Protein AF-A0A955FYX1-F1 (afdb_monomer)

Secondary structure (DSSP, 8-state):
--EEEES---TTTTTTT-SHHHHHHHTTS-EEEE----SPP--SS--EEE--TT-SSHHHHHHHHHHHTT----HHHHHHHHHHHHHHTTTTTSTT--HHHHHHHHHHHHTT--HHHHHHHHHHHT---HHHHHHHHHHHHT-EEEGGGTEEEEEE-HHHHHHHTTT--GGGGTHHHHHTSTT--EEEEEEE-TTS-EEEEEEE--

Foldseek 3Di:
DEAEAFADLECVVCVVQPDPVNVVVNQVHEYEYQHADPDDRPDPHDYHYDYDPLDLFSLLSVVVVCVVVVHQDALVSLQVSLLRLCVSCVNQPRPSRDPSSVVSNVVSVVNPHDVVVSVVVVVVVPDADPVLVVLLVVQQVQWDADPPRQETEGEDEPVNCVVPVVPPRSCVSHQVVSQPDPNHFKYWYWYADPVRDIDIDIDGDD

Radius of gyration: 20.86 Å; Cα contacts (8 Å, |Δi|>4): 286; chains: 1; bounding box: 54×33×55 Å

Mean predicted aligned error: 4.54 Å

pLDDT: mean 94.98, std 3.71, range [73.38, 98.56]

Sequence (206 aa):
DIYIIVDTASKVLLEKVLIPENSAQLEKKPVIVIDHHLTKSDLPFEHILISEEDAIATSEIIYDIAVKNNWKASKQAAENIMIALLSDSLGLSSEGTTAKSLRVMAELVDLGAHPSEIDVRRKEFMKKSPEILAYKGRLLERVEYHLNGALALVHIPWEEIAKYSDQYNPSMLVLDEMRLVTGVRIAVALKTYPDGKITGKIRVNP

Nearest PDB structures (foldseek):
  5o25-assembly1_B  TM=8.487E-01  e=6.838E-15  Thermotoga maritima
  5o4z-assembly1_A  TM=7.933E-01  e=1.062E-14  Thermotoga maritima
  2haw-assembly1_B  TM=4.713E-01  e=3.048E-09  Bacillus subtilis
  2iw4-assembly1_A  TM=4.811E-01  e=1.071E-08  Bacillus subtilis
  1k20-assembly1_B  TM=4.814E-01  e=1.885E-08  Streptococcus gordonii

Structure (mmCIF, N/CA/C/O backbone):
data_AF-A0A955FYX1-F1
#
_entry.id   AF-A0A955FYX1-F1
#
loop_
_atom_site.group_PDB
_atom_site.id
_atom_site.type_symbol
_atom_site.label_atom_id
_atom_site.label_alt_id
_atom_site.label_comp_id
_atom_site.label_asym_id
_atom_site.label_entity_id
_atom_site.label_seq_id
_atom_site.pdbx_PDB_ins_code
_atom_site.Cartn_x
_atom_site.Cartn_y
_atom_site.Cartn_z
_atom_site.occupancy
_atom_site.B_iso_or_equiv
_atom_site.auth_seq_id
_atom_site.auth_comp_id
_atom_site.auth_asym_id
_atom_site.auth_atom_id
_atom_site.pdbx_PDB_model_num
ATOM 1 N N . ASP A 1 1 ? -3.502 9.840 28.070 1.00 91.25 1 ASP A N 1
ATOM 2 C CA . ASP A 1 1 ? -3.504 8.718 29.037 1.00 91.25 1 ASP A CA 1
ATOM 3 C C . ASP A 1 1 ? -3.109 7.377 28.434 1.00 91.25 1 ASP A C 1
ATOM 5 O O . ASP A 1 1 ? -2.784 6.468 29.179 1.00 91.25 1 ASP A O 1
ATOM 9 N N . ILE A 1 2 ? -3.055 7.267 27.106 1.00 95.56 2 ILE A N 1
ATOM 10 C CA . ILE A 1 2 ? -2.699 6.050 26.375 1.00 95.56 2 ILE A CA 1
ATOM 11 C C . ILE A 1 2 ? -2.002 6.442 25.066 1.00 95.56 2 ILE A C 1
ATOM 13 O O . ILE A 1 2 ? -2.236 7.552 24.575 1.00 95.56 2 ILE A O 1
ATOM 17 N N . TYR A 1 3 ? -1.170 5.562 24.516 1.00 95.38 3 TYR A N 1
ATOM 18 C CA . TYR A 1 3 ? -0.685 5.657 23.137 1.00 95.38 3 TYR A CA 1
ATOM 19 C C . TYR A 1 3 ? -1.355 4.592 22.276 1.00 95.38 3 TYR A C 1
ATOM 21 O O . TYR A 1 3 ? -1.577 3.473 22.735 1.00 95.38 3 TYR A O 1
ATOM 29 N N . ILE A 1 4 ? -1.669 4.945 21.032 1.00 96.56 4 ILE A N 1
ATOM 30 C CA . ILE A 1 4 ? -2.246 4.023 20.056 1.00 96.56 4 ILE A CA 1
ATOM 31 C C . ILE A 1 4 ? -1.334 4.022 18.836 1.00 96.56 4 ILE A C 1
ATOM 33 O O . ILE A 1 4 ? -1.161 5.057 18.191 1.00 96.56 4 ILE A O 1
ATOM 37 N N . ILE A 1 5 ? -0.741 2.870 18.553 1.00 95.81 5 ILE A N 1
ATOM 38 C CA . ILE A 1 5 ? -0.007 2.596 17.320 1.00 95.81 5 ILE A CA 1
ATOM 39 C C . ILE A 1 5 ? -0.970 1.862 16.392 1.00 95.81 5 ILE A C 1
ATOM 41 O O . ILE A 1 5 ? -1.686 0.959 16.822 1.00 95.81 5 ILE A O 1
ATOM 45 N N . VAL A 1 6 ? -1.018 2.277 15.133 1.00 96.38 6 VAL A N 1
ATOM 46 C CA . VAL A 1 6 ? -1.952 1.745 14.141 1.00 96.38 6 VAL A CA 1
ATOM 47 C C . VAL A 1 6 ? -1.149 1.262 12.941 1.00 96.38 6 VAL A C 1
ATOM 49 O O . VAL A 1 6 ? -0.254 1.976 12.492 1.00 96.38 6 VAL A O 1
ATOM 52 N N . ASP A 1 7 ? -1.502 0.081 12.438 1.00 95.88 7 ASP A N 1
ATOM 53 C CA . ASP A 1 7 ? -1.019 -0.512 11.185 1.00 95.88 7 ASP A CA 1
ATOM 54 C C . ASP A 1 7 ? 0.459 -0.927 11.180 1.00 95.88 7 ASP A C 1
ATOM 56 O O . ASP A 1 7 ? 1.104 -1.033 10.139 1.00 95.88 7 ASP A O 1
ATOM 60 N N . THR A 1 8 ? 1.036 -1.126 12.366 1.00 94.38 8 THR A N 1
ATOM 61 C CA . THR A 1 8 ? 2.366 -1.719 12.494 1.00 94.38 8 THR A CA 1
ATOM 62 C C . THR A 1 8 ? 2.630 -2.224 13.905 1.00 94.38 8 THR A C 1
ATOM 64 O O . THR A 1 8 ? 2.518 -1.489 14.889 1.00 94.38 8 THR A O 1
ATOM 67 N N . ALA A 1 9 ? 3.090 -3.466 13.988 1.00 93.38 9 ALA A N 1
ATOM 68 C CA . ALA A 1 9 ? 3.773 -4.019 15.151 1.00 93.38 9 ALA A CA 1
ATOM 69 C C . ALA A 1 9 ? 5.296 -4.152 14.931 1.00 93.38 9 ALA A C 1
ATOM 71 O O . ALA A 1 9 ? 5.970 -4.865 15.674 1.00 93.38 9 ALA A O 1
ATOM 72 N N . SER A 1 10 ? 5.849 -3.480 13.908 1.00 93.75 10 SER A N 1
ATOM 73 C CA . SER A 1 10 ? 7.263 -3.576 13.541 1.00 93.75 10 SER A CA 1
ATOM 74 C C . SER A 1 10 ? 8.099 -2.373 13.986 1.00 93.75 10 SER A C 1
ATOM 76 O O . SER A 1 10 ? 7.879 -1.230 13.570 1.00 93.75 10 SER A O 1
ATOM 78 N N . LYS A 1 11 ? 9.160 -2.652 14.743 1.00 93.31 11 LYS A N 1
ATOM 79 C CA . LYS A 1 11 ? 10.192 -1.715 15.184 1.00 93.31 11 LYS A CA 1
ATOM 80 C C . LYS A 1 11 ? 10.863 -1.014 14.012 1.00 93.31 11 LYS A C 1
ATOM 82 O O . LYS A 1 11 ? 11.134 0.180 14.113 1.00 93.31 11 LYS A O 1
ATOM 87 N N . VAL A 1 12 ? 11.126 -1.723 12.910 1.00 93.06 12 VAL A N 1
ATOM 88 C CA . VAL A 1 12 ? 11.815 -1.129 11.751 1.00 93.06 12 VAL A CA 1
ATOM 89 C C . VAL A 1 12 ? 10.974 -0.022 11.112 1.00 93.06 12 VAL A C 1
ATOM 91 O O . VAL A 1 12 ? 11.507 1.011 10.720 1.00 93.06 12 VAL A O 1
ATOM 94 N N . LEU A 1 13 ? 9.648 -0.191 11.082 1.00 92.81 13 LEU A N 1
ATOM 95 C CA . LEU A 1 13 ? 8.719 0.810 10.549 1.00 92.81 13 LEU A CA 1
ATOM 96 C C . LEU A 1 13 ? 8.571 2.019 11.482 1.00 92.81 13 LEU A C 1
ATOM 98 O O . LEU A 1 13 ? 8.196 3.103 11.037 1.00 92.81 13 LEU A O 1
ATOM 102 N N . LEU A 1 14 ? 8.914 1.853 12.761 1.00 92.75 14 LEU A N 1
ATOM 103 C CA . LEU A 1 14 ? 8.887 2.906 13.770 1.00 92.75 14 LEU A CA 1
ATOM 104 C C . LEU A 1 14 ? 10.280 3.450 14.119 1.00 92.75 14 LEU A C 1
ATOM 106 O O . LEU A 1 14 ? 10.397 4.202 15.081 1.00 92.75 14 LEU A O 1
ATOM 110 N N . GLU A 1 15 ? 11.335 3.150 13.354 1.00 91.81 15 GLU A N 1
ATOM 111 C CA . GLU A 1 15 ? 12.723 3.510 13.710 1.00 91.81 15 GLU A CA 1
ATOM 112 C C . GLU A 1 15 ? 12.916 5.009 14.012 1.00 91.81 15 GLU A C 1
ATOM 114 O O . GLU A 1 15 ? 13.651 5.380 14.924 1.00 91.81 15 GLU A O 1
ATOM 119 N N . LYS A 1 16 ? 12.202 5.878 13.284 1.00 90.38 16 LYS A N 1
ATOM 120 C CA . LYS A 1 16 ? 12.259 7.339 13.455 1.00 90.38 16 LYS A CA 1
ATOM 121 C C . LYS A 1 16 ? 11.463 7.824 14.661 1.00 90.38 16 LYS A C 1
ATOM 123 O O . LYS A 1 16 ? 11.726 8.906 15.177 1.00 90.38 16 LYS A O 1
ATOM 128 N N . VAL A 1 17 ? 10.466 7.046 15.075 1.00 88.75 17 VAL A N 1
ATOM 129 C CA . VAL A 1 17 ? 9.639 7.330 16.248 1.00 88.75 17 VAL A CA 1
ATOM 130 C C . VAL A 1 17 ? 10.325 6.805 17.501 1.00 88.75 17 VAL A C 1
ATOM 132 O O . VAL A 1 17 ? 10.322 7.506 18.501 1.00 88.75 17 VAL A O 1
ATOM 135 N N . LEU A 1 18 ? 10.965 5.636 17.446 1.00 89.88 18 LEU A N 1
ATOM 136 C CA . LEU A 1 18 ? 11.593 4.942 18.578 1.00 89.88 18 LEU A CA 1
ATOM 137 C C . LEU A 1 18 ? 12.997 5.456 18.924 1.00 89.88 18 LEU A C 1
ATOM 139 O O . LEU A 1 18 ? 13.877 4.694 19.329 1.00 89.88 18 LEU A O 1
ATOM 143 N N . ILE A 1 19 ? 13.196 6.766 18.804 1.00 90.81 19 ILE A N 1
ATOM 144 C CA . ILE A 1 19 ? 14.353 7.445 19.390 1.00 90.81 19 ILE A CA 1
ATOM 145 C C . ILE A 1 19 ? 14.258 7.409 20.927 1.00 90.81 19 ILE A C 1
ATOM 147 O O . ILE A 1 19 ? 13.145 7.316 21.459 1.00 90.81 19 ILE A O 1
ATOM 151 N N . PRO A 1 20 ? 15.385 7.476 21.663 1.00 87.81 20 PRO A N 1
ATOM 152 C CA . PRO A 1 20 ? 15.400 7.317 23.120 1.00 87.81 20 PRO A CA 1
ATOM 153 C C . PRO A 1 20 ? 14.387 8.199 23.859 1.00 87.81 20 PRO A C 1
ATOM 155 O O . PRO A 1 20 ? 13.715 7.733 24.780 1.00 87.81 20 PRO A O 1
ATOM 158 N N . GLU A 1 21 ? 14.225 9.450 23.424 1.00 85.88 21 GLU A N 1
ATOM 159 C CA . GLU A 1 21 ? 13.316 10.419 24.038 1.00 85.88 21 GLU A CA 1
ATOM 160 C C . GLU A 1 21 ? 11.851 9.974 23.955 1.00 85.88 21 GLU A C 1
ATOM 162 O O . GLU A 1 21 ? 11.110 10.092 24.931 1.00 85.88 21 GLU A O 1
ATOM 167 N N . ASN A 1 22 ? 11.437 9.445 22.804 1.00 87.81 22 ASN A N 1
ATOM 168 C CA . ASN A 1 22 ? 10.066 9.008 22.551 1.00 87.81 22 ASN A CA 1
ATOM 169 C C . ASN A 1 22 ? 9.791 7.625 23.143 1.00 87.81 22 ASN A C 1
ATOM 171 O O . ASN A 1 22 ? 8.723 7.409 23.713 1.00 87.81 22 ASN A O 1
ATOM 175 N N . SER A 1 23 ? 10.754 6.704 23.065 1.00 86.94 23 SER A N 1
ATOM 176 C CA . SER A 1 23 ? 10.640 5.372 23.673 1.00 86.94 23 SER A CA 1
ATOM 177 C C . SER A 1 23 ? 10.398 5.480 25.181 1.00 86.94 23 SER A C 1
ATOM 179 O O . SER A 1 23 ? 9.453 4.892 25.703 1.00 86.94 23 SER A O 1
ATOM 181 N N . ALA A 1 24 ? 11.135 6.368 25.858 1.00 86.19 24 ALA A N 1
ATOM 182 C CA . ALA A 1 24 ? 10.923 6.655 27.276 1.00 86.19 24 ALA A CA 1
ATOM 183 C C . ALA A 1 24 ? 9.541 7.265 27.584 1.00 86.19 24 ALA A C 1
ATOM 185 O O . ALA A 1 24 ? 9.103 7.250 28.733 1.00 86.19 24 ALA A O 1
ATOM 186 N N . GLN A 1 25 ? 8.854 7.855 26.600 1.00 86.31 25 GLN A N 1
ATOM 187 C CA . GLN A 1 25 ? 7.478 8.330 26.767 1.00 86.31 25 GLN A CA 1
ATOM 188 C C . GLN A 1 25 ? 6.459 7.211 26.572 1.00 86.31 25 GLN A C 1
ATOM 190 O O . GLN A 1 25 ? 5.477 7.187 27.314 1.00 86.31 25 GLN A O 1
ATOM 195 N N . LEU A 1 26 ? 6.689 6.306 25.616 1.00 88.62 26 LEU A N 1
ATOM 196 C CA . LEU A 1 26 ? 5.826 5.150 25.354 1.00 88.62 26 LEU A CA 1
ATOM 197 C C . LEU A 1 26 ? 5.774 4.205 26.559 1.00 88.62 26 LEU A C 1
ATOM 199 O O . LEU A 1 26 ? 4.700 3.737 26.907 1.00 88.62 26 LEU A O 1
ATOM 203 N N . GLU A 1 27 ? 6.885 4.030 27.272 1.00 88.75 27 GLU A N 1
ATOM 204 C CA . GLU A 1 27 ? 6.942 3.194 28.483 1.00 88.75 27 GLU A CA 1
ATOM 205 C C . GLU A 1 27 ? 6.191 3.786 29.692 1.00 88.75 27 GLU A C 1
ATOM 207 O O . GLU A 1 27 ? 5.876 3.077 30.645 1.00 88.75 27 GLU A O 1
ATOM 212 N N . LYS A 1 28 ? 5.881 5.090 29.684 1.00 92.38 28 LYS A N 1
ATOM 213 C CA . LYS A 1 28 ? 5.227 5.764 30.824 1.00 92.38 28 LYS A CA 1
ATOM 214 C C . LYS A 1 28 ? 3.711 5.600 30.857 1.00 92.38 28 LYS A C 1
ATOM 216 O O . LYS A 1 28 ? 3.089 5.999 31.843 1.00 92.38 28 LYS A O 1
ATOM 221 N N . LYS A 1 29 ? 3.094 5.121 29.777 1.00 93.44 29 LYS A N 1
ATOM 222 C CA . LYS A 1 29 ? 1.634 5.003 29.651 1.00 93.44 29 LYS A CA 1
ATOM 223 C C . LYS A 1 29 ? 1.285 3.682 28.973 1.00 93.44 29 LYS A C 1
ATOM 225 O O . LYS A 1 29 ? 2.109 3.166 28.229 1.00 93.44 29 LYS A O 1
ATOM 230 N N . PRO A 1 30 ? 0.065 3.156 29.164 1.00 95.88 30 PRO A N 1
ATOM 231 C CA . PRO A 1 30 ? -0.405 2.028 28.374 1.00 95.88 30 PRO A CA 1
ATOM 232 C C . PRO A 1 30 ? -0.256 2.300 26.872 1.00 95.88 30 PRO A C 1
ATOM 234 O O . PRO A 1 30 ? -0.508 3.419 26.408 1.00 95.88 30 PRO A O 1
ATOM 237 N N . VAL A 1 31 ? 0.131 1.270 26.124 1.00 96.25 31 VAL A N 1
ATOM 238 C CA . VAL A 1 31 ? 0.226 1.305 24.664 1.00 96.25 31 VAL A CA 1
ATOM 239 C C . VAL A 1 31 ? -0.690 0.232 24.090 1.00 96.25 31 VAL A C 1
ATOM 241 O O . VAL A 1 31 ? -0.614 -0.931 24.487 1.00 96.25 31 VAL A O 1
ATOM 244 N N . ILE A 1 32 ? -1.559 0.627 23.164 1.00 97.06 32 ILE A N 1
ATOM 245 C CA . ILE A 1 32 ? -2.340 -0.287 22.327 1.00 97.06 32 ILE A CA 1
ATOM 246 C C . ILE A 1 32 ? -1.744 -0.259 20.926 1.00 97.06 32 ILE A C 1
ATOM 248 O O . ILE A 1 32 ? -1.475 0.810 20.380 1.00 97.06 32 ILE A O 1
ATOM 252 N N . VAL A 1 33 ? -1.569 -1.435 20.343 1.00 96.81 33 VAL A N 1
ATOM 253 C CA . VAL A 1 33 ? -1.207 -1.612 18.940 1.00 96.81 33 VAL A CA 1
ATOM 254 C C . VAL A 1 33 ? -2.407 -2.236 18.244 1.00 96.81 33 VAL A C 1
ATOM 256 O O . VAL A 1 33 ? -2.897 -3.264 18.699 1.00 96.81 33 VAL A O 1
ATOM 259 N N . ILE A 1 34 ? -2.897 -1.612 17.177 1.00 97.50 34 ILE A N 1
ATOM 260 C CA . ILE A 1 34 ? -3.942 -2.174 16.316 1.00 97.50 34 ILE A CA 1
ATOM 261 C C . ILE A 1 34 ? -3.284 -2.483 14.981 1.00 97.50 34 ILE A C 1
ATOM 26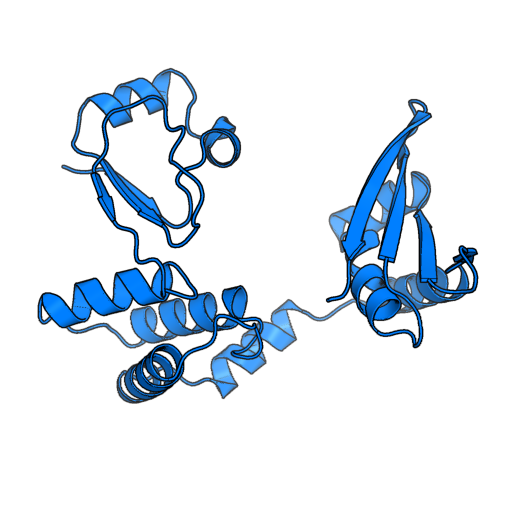3 O O . ILE A 1 34 ? -2.825 -1.558 14.311 1.00 97.50 34 ILE A O 1
ATOM 267 N N . ASP A 1 35 ? -3.203 -3.756 14.620 1.00 96.31 35 ASP A N 1
ATOM 268 C CA . ASP A 1 35 ? -2.475 -4.189 13.430 1.00 96.31 35 ASP A CA 1
ATOM 269 C C . ASP A 1 35 ? -3.119 -5.437 12.820 1.00 96.31 35 ASP A C 1
ATOM 271 O O . ASP A 1 35 ? -3.566 -6.325 13.546 1.00 96.31 35 ASP A O 1
ATOM 275 N N . HIS A 1 36 ? -3.175 -5.505 11.492 1.00 93.94 36 HIS A N 1
ATOM 276 C CA . HIS A 1 36 ? -3.729 -6.655 10.766 1.00 93.94 36 HIS A CA 1
ATOM 277 C C . HIS A 1 36 ? -2.653 -7.581 10.174 1.00 93.94 36 HIS A C 1
ATOM 279 O O . HIS A 1 36 ? -2.961 -8.648 9.645 1.00 93.94 36 HIS A O 1
ATOM 285 N N . HIS A 1 37 ? -1.378 -7.199 10.264 1.00 91.31 37 HIS A N 1
ATOM 286 C CA . HIS A 1 37 ? -0.282 -8.022 9.770 1.00 91.31 37 HIS A CA 1
ATOM 287 C C . HIS A 1 37 ? -0.085 -9.274 10.645 1.00 91.31 37 HIS A C 1
ATOM 289 O O . HIS A 1 37 ? -0.034 -9.202 11.869 1.00 91.31 37 HIS A O 1
ATOM 295 N N . LEU A 1 38 ? 0.126 -10.435 10.014 1.00 83.50 38 LEU A N 1
ATOM 296 C CA . LEU A 1 38 ? 0.365 -11.715 10.711 1.00 83.50 38 LEU A CA 1
ATOM 297 C C . LEU A 1 38 ? 1.764 -11.824 11.356 1.00 83.50 38 LEU A C 1
ATOM 299 O O . LEU A 1 38 ? 2.120 -12.843 11.952 1.00 83.50 38 LEU A O 1
ATOM 303 N N . THR A 1 39 ? 2.605 -10.803 11.202 1.00 83.12 39 THR A N 1
ATOM 304 C CA . THR A 1 39 ? 3.951 -10.773 11.776 1.00 83.12 39 THR A CA 1
ATOM 305 C C . THR A 1 39 ? 3.903 -10.586 13.286 1.00 83.12 39 THR A C 1
ATOM 307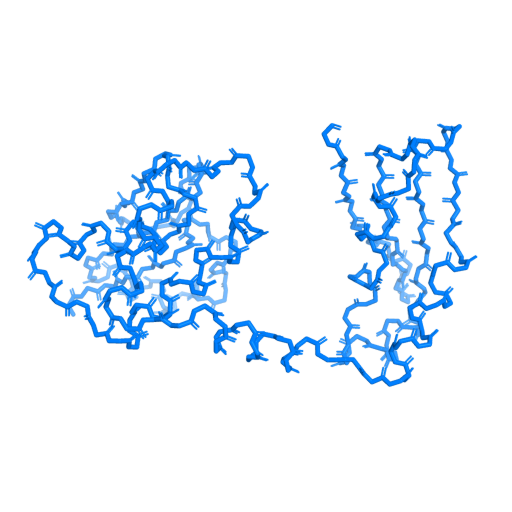 O O . THR A 1 39 ? 3.197 -9.722 13.795 1.00 83.12 39 THR A O 1
ATOM 310 N N . LYS A 1 40 ? 4.716 -11.359 14.017 1.00 87.69 40 LYS A N 1
ATOM 311 C CA . LYS A 1 40 ? 4.894 -11.150 15.459 1.00 87.69 40 LYS A CA 1
ATOM 312 C C . LYS A 1 40 ? 5.463 -9.757 15.724 1.00 87.69 40 LYS A C 1
ATOM 314 O O . LYS A 1 40 ? 6.401 -9.347 15.046 1.00 87.69 40 LYS A O 1
ATOM 319 N N . SER A 1 41 ? 4.932 -9.095 16.748 1.00 92.56 41 SER A N 1
ATOM 320 C CA . SER A 1 41 ? 5.452 -7.817 17.231 1.00 92.56 41 SER A CA 1
ATOM 321 C C . SER A 1 41 ? 6.908 -7.944 17.688 1.00 92.56 41 SER A C 1
ATOM 323 O O . SER A 1 41 ? 7.250 -8.876 18.421 1.00 92.56 41 SER A O 1
ATOM 325 N N . ASP A 1 42 ? 7.754 -7.000 17.276 1.00 94.38 42 ASP A N 1
ATOM 326 C CA . ASP A 1 42 ? 9.145 -6.844 17.732 1.00 94.38 42 ASP A CA 1
ATOM 327 C C . ASP A 1 42 ? 9.379 -5.481 18.420 1.00 94.38 42 ASP A C 1
ATOM 329 O O . ASP A 1 42 ? 10.519 -5.019 18.566 1.00 94.38 42 ASP A O 1
ATOM 333 N N . LEU A 1 43 ? 8.295 -4.829 18.859 1.00 93.31 43 LEU A N 1
ATOM 334 C CA . LEU A 1 43 ? 8.354 -3.560 19.578 1.00 93.31 43 LEU A CA 1
ATOM 335 C C . LEU A 1 43 ? 9.090 -3.717 20.921 1.00 93.31 43 LEU A C 1
ATOM 337 O O . LEU A 1 43 ? 8.836 -4.669 21.657 1.00 93.31 43 LEU A O 1
ATOM 341 N N . PRO A 1 44 ? 9.985 -2.778 21.281 1.00 91.69 44 PRO A N 1
ATOM 342 C CA . PRO A 1 44 ? 10.874 -2.928 22.434 1.00 91.69 44 PRO A CA 1
ATOM 343 C C . PRO A 1 44 ? 10.231 -2.588 23.793 1.00 91.69 44 PRO A C 1
ATOM 345 O O . PRO A 1 44 ? 10.955 -2.438 24.771 1.00 91.69 44 PRO A O 1
ATOM 348 N N . PHE A 1 45 ? 8.907 -2.434 23.864 1.00 90.56 45 PHE A N 1
ATOM 349 C CA . PHE A 1 45 ? 8.162 -2.027 25.061 1.00 90.56 45 PHE A CA 1
ATOM 350 C C . PHE A 1 45 ? 6.872 -2.844 25.215 1.00 90.56 45 PHE A C 1
ATOM 352 O O . PHE A 1 45 ? 6.329 -3.369 24.241 1.00 90.56 45 PHE A O 1
ATOM 359 N N . GLU A 1 46 ? 6.361 -2.914 26.444 1.00 93.44 46 GLU A N 1
ATOM 360 C CA . GLU A 1 46 ? 5.090 -3.571 26.771 1.00 93.44 46 GLU A CA 1
ATOM 361 C C . GLU A 1 46 ? 3.908 -2.891 26.066 1.00 93.44 46 GLU A C 1
ATOM 363 O O . GLU A 1 46 ? 3.783 -1.663 26.063 1.00 93.44 46 GLU A O 1
ATOM 368 N N . HIS A 1 47 ? 3.025 -3.691 25.472 1.00 95.06 47 HIS A N 1
ATOM 369 C CA . HIS A 1 47 ? 1.846 -3.205 24.759 1.00 95.06 47 HIS A CA 1
ATOM 370 C C . HIS A 1 47 ? 0.751 -4.272 24.688 1.00 95.06 47 HIS A C 1
ATOM 372 O O . HIS A 1 47 ? 1.014 -5.472 24.759 1.00 95.06 47 HIS A O 1
ATOM 378 N N . ILE A 1 48 ? -0.492 -3.825 24.507 1.00 95.81 48 ILE A N 1
ATOM 379 C CA . ILE A 1 48 ? -1.624 -4.692 24.173 1.00 95.81 48 ILE A CA 1
ATOM 380 C C . ILE A 1 48 ? -1.761 -4.698 22.652 1.00 95.81 48 ILE A C 1
ATOM 382 O O . ILE A 1 48 ? -2.049 -3.659 22.057 1.00 95.81 48 ILE A O 1
ATOM 386 N N . LEU A 1 49 ? -1.561 -5.857 22.029 1.00 95.25 49 LEU A N 1
ATOM 387 C CA . LEU A 1 49 ? -1.796 -6.044 20.600 1.00 95.25 49 LEU A CA 1
ATOM 388 C C . LEU A 1 49 ? -3.252 -6.457 20.357 1.00 95.25 49 LEU A C 1
ATOM 390 O O . LEU A 1 49 ? -3.727 -7.440 20.924 1.00 95.25 49 LEU A O 1
ATOM 394 N N . ILE A 1 50 ? -3.940 -5.704 19.505 1.00 95.44 50 ILE A N 1
ATOM 395 C CA . ILE A 1 50 ? -5.255 -6.026 18.959 1.00 95.44 50 ILE A CA 1
ATOM 396 C C . ILE A 1 50 ? -5.054 -6.340 17.478 1.00 95.44 50 ILE A C 1
ATOM 398 O O . ILE A 1 50 ? -4.825 -5.439 16.671 1.00 95.44 50 ILE A O 1
ATOM 402 N N . SER A 1 51 ? -5.140 -7.620 17.141 1.00 92.75 51 SER A N 1
ATOM 403 C CA . SER A 1 51 ? -5.038 -8.124 15.776 1.00 92.75 51 SER A CA 1
ATOM 404 C C . SER A 1 51 ? -6.133 -9.153 15.514 1.00 92.75 51 SER A C 1
ATOM 406 O O . SER A 1 51 ? -6.586 -9.838 16.430 1.00 92.75 51 SER A O 1
ATOM 408 N N . GLU A 1 52 ? -6.573 -9.246 14.264 1.00 87.31 52 GLU A N 1
ATOM 409 C CA . GLU A 1 52 ? -7.589 -10.198 13.804 1.00 87.31 52 GLU A CA 1
ATOM 410 C C . GLU A 1 52 ? -7.039 -10.868 12.541 1.00 87.31 52 GLU A C 1
ATOM 412 O O . GLU A 1 52 ? -6.736 -10.176 11.570 1.00 87.31 52 GLU A O 1
ATOM 417 N N . GLU A 1 53 ? -6.880 -12.196 12.553 1.00 81.56 53 GLU A N 1
ATOM 418 C CA . GLU A 1 53 ? -6.217 -12.934 11.460 1.00 81.56 53 GLU A CA 1
ATOM 419 C C . GLU A 1 53 ? -6.936 -12.775 10.110 1.00 81.56 53 GLU A C 1
ATOM 421 O O . GLU A 1 53 ? -6.288 -12.734 9.067 1.00 81.56 53 GLU A O 1
ATOM 426 N N . ASP A 1 54 ? -8.263 -12.624 10.139 1.00 85.56 54 ASP A N 1
ATOM 427 C CA . ASP A 1 54 ? -9.109 -12.518 8.945 1.00 85.56 54 ASP A CA 1
ATOM 428 C C . ASP A 1 54 ? -9.353 -11.065 8.487 1.00 85.56 54 ASP A C 1
ATOM 430 O O . ASP A 1 54 ? -10.133 -10.828 7.559 1.00 85.56 54 ASP A O 1
ATOM 434 N N . ALA A 1 55 ? -8.748 -10.067 9.143 1.00 91.38 55 ALA A N 1
ATOM 435 C CA . ALA A 1 55 ? -8.923 -8.668 8.762 1.00 91.38 55 ALA A CA 1
ATOM 436 C C . ALA A 1 55 ? -8.019 -8.295 7.577 1.00 91.38 55 ALA A C 1
ATOM 438 O O . ALA A 1 55 ? -6.790 -8.322 7.662 1.00 91.38 55 ALA A O 1
ATOM 439 N N . ILE A 1 56 ? -8.623 -7.850 6.471 1.00 93.38 56 ILE A N 1
ATOM 440 C CA . ILE A 1 56 ? -7.864 -7.451 5.274 1.00 93.38 56 ILE A CA 1
ATOM 441 C C . ILE A 1 56 ? -7.130 -6.115 5.430 1.00 93.38 56 ILE A C 1
ATOM 443 O O . ILE A 1 56 ? -6.239 -5.814 4.642 1.00 93.38 56 ILE A O 1
ATOM 447 N N . ALA A 1 57 ? -7.517 -5.318 6.426 1.00 95.88 57 ALA A N 1
ATOM 448 C CA . ALA A 1 57 ? -6.948 -4.012 6.718 1.00 95.88 57 ALA A CA 1
ATOM 449 C C . ALA A 1 57 ? -7.077 -3.702 8.210 1.00 95.88 57 ALA A C 1
ATOM 451 O O . ALA A 1 57 ? -8.093 -4.027 8.835 1.00 95.88 57 ALA A O 1
ATOM 452 N N . THR A 1 58 ? -6.130 -2.944 8.761 1.00 97.00 58 THR A N 1
ATOM 453 C CA . THR A 1 58 ? -6.213 -2.439 10.145 1.00 97.00 58 THR A CA 1
ATOM 454 C C . THR A 1 58 ? -7.480 -1.602 10.378 1.00 97.00 58 THR A C 1
ATOM 456 O O . THR A 1 58 ? -8.068 -1.605 11.462 1.00 97.00 58 THR A O 1
ATOM 459 N N . SER A 1 59 ? -7.963 -0.920 9.338 1.00 97.06 59 SER A N 1
ATOM 460 C CA . SER A 1 59 ? -9.211 -0.150 9.388 1.00 97.06 59 SER A CA 1
ATOM 461 C C . SER A 1 59 ? -10.467 -1.005 9.609 1.00 97.06 59 SER A C 1
ATOM 463 O O . SER A 1 59 ? -11.411 -0.520 10.233 1.00 97.06 59 SER A O 1
ATOM 465 N N . GLU A 1 60 ? -10.470 -2.272 9.178 1.00 95.62 60 GLU A N 1
ATOM 466 C CA . GLU A 1 60 ? -11.566 -3.212 9.446 1.00 95.62 60 GLU A CA 1
ATOM 467 C C . GLU A 1 60 ? -11.626 -3.555 10.945 1.00 95.62 60 GLU A C 1
ATOM 469 O O . GLU A 1 60 ? -12.701 -3.543 11.541 1.00 95.62 60 GLU A O 1
ATOM 474 N N . ILE A 1 61 ? -10.466 -3.729 11.591 1.00 96.62 61 ILE A N 1
ATOM 475 C CA . ILE A 1 61 ? -10.366 -3.949 13.045 1.00 96.62 61 ILE A CA 1
ATOM 476 C C . ILE A 1 61 ? -10.883 -2.724 13.811 1.00 96.62 61 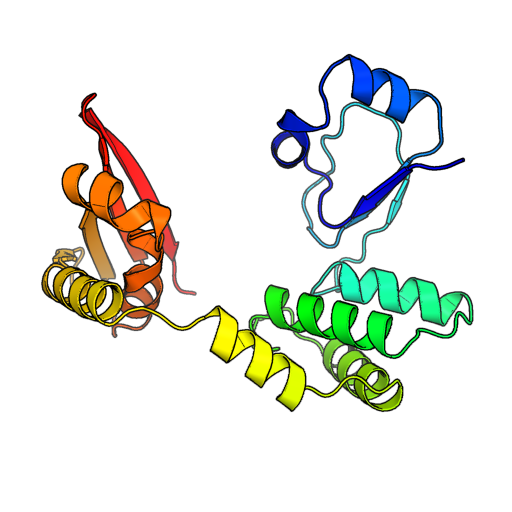ILE A C 1
ATOM 478 O O . ILE A 1 61 ? -11.653 -2.851 14.764 1.00 96.62 61 ILE A O 1
ATOM 482 N N . ILE A 1 62 ? -10.499 -1.517 13.383 1.00 97.31 62 ILE A N 1
ATOM 483 C CA . ILE A 1 62 ? -10.975 -0.262 13.989 1.00 97.31 62 ILE A CA 1
ATOM 484 C C . ILE A 1 62 ? -12.498 -0.133 13.857 1.00 97.31 62 ILE A C 1
ATOM 486 O O . ILE A 1 62 ? -13.165 0.282 14.811 1.00 97.31 62 ILE A O 1
ATOM 490 N N . TYR A 1 63 ? -13.051 -0.498 12.699 1.00 97.00 63 TYR A N 1
ATOM 491 C CA . TYR A 1 63 ? -14.493 -0.508 12.477 1.00 97.00 63 TYR A CA 1
ATOM 492 C C . TYR A 1 63 ? -15.203 -1.479 13.428 1.00 97.00 63 TYR A C 1
ATOM 494 O O . TYR A 1 63 ? -16.136 -1.082 14.129 1.00 97.00 63 TYR A O 1
ATOM 502 N N . ASP A 1 64 ? -14.705 -2.711 13.539 1.00 95.38 64 ASP A N 1
ATOM 503 C CA . ASP A 1 64 ? -15.253 -3.718 14.449 1.00 95.38 64 ASP A CA 1
ATOM 504 C C . ASP A 1 64 ? -15.220 -3.258 15.912 1.00 95.38 64 ASP A C 1
ATOM 506 O O . ASP A 1 64 ? -16.186 -3.469 16.650 1.00 95.38 64 ASP A O 1
ATOM 510 N N . ILE A 1 65 ? -14.137 -2.603 16.349 1.00 96.31 65 ILE A N 1
ATOM 511 C CA . ILE A 1 65 ? -14.040 -2.019 17.696 1.00 96.31 65 ILE A CA 1
ATOM 512 C C . ILE A 1 65 ? -15.145 -0.977 17.903 1.00 96.31 65 ILE A C 1
ATOM 514 O O . ILE A 1 65 ? -15.813 -0.997 18.941 1.00 96.31 65 ILE A O 1
ATOM 518 N N . ALA A 1 66 ? -15.361 -0.085 16.933 1.00 96.75 66 ALA A N 1
ATOM 519 C CA . ALA A 1 66 ? -16.398 0.938 17.026 1.00 96.75 66 ALA A CA 1
ATOM 520 C C . ALA A 1 66 ? -17.801 0.315 17.125 1.00 96.75 66 ALA A C 1
ATOM 522 O O . ALA A 1 66 ? -18.568 0.681 18.019 1.00 96.75 66 ALA A O 1
ATOM 523 N N . VAL A 1 67 ? -18.108 -0.673 16.278 1.00 95.81 67 VAL A N 1
ATOM 524 C CA . VAL A 1 67 ? -19.396 -1.387 16.286 1.00 95.81 67 VAL A CA 1
ATOM 525 C C . VAL A 1 67 ? -19.611 -2.129 17.608 1.00 95.81 67 VAL A C 1
ATOM 527 O O . VAL A 1 67 ? -20.648 -1.942 18.247 1.00 95.81 67 VAL A O 1
ATOM 530 N N . LYS A 1 68 ? -18.617 -2.896 18.083 1.00 96.50 68 LYS A N 1
ATOM 531 C CA . LYS A 1 68 ? -18.680 -3.642 19.359 1.00 96.50 68 LYS A CA 1
ATOM 532 C C . LYS A 1 68 ? -18.955 -2.730 20.563 1.00 96.50 68 LYS A C 1
ATOM 534 O O . LYS A 1 68 ? -19.575 -3.167 21.529 1.00 96.50 68 LYS A O 1
ATOM 539 N N . ASN A 1 69 ? -18.525 -1.468 20.504 1.00 97.38 69 ASN A N 1
ATOM 540 C CA . ASN A 1 69 ? -18.720 -0.481 21.569 1.00 97.38 69 ASN A CA 1
ATOM 541 C C . ASN A 1 69 ? -19.903 0.477 21.327 1.00 97.38 69 ASN A C 1
ATOM 543 O O . ASN A 1 69 ? -20.078 1.431 22.087 1.00 97.38 69 ASN A O 1
ATOM 547 N N . ASN A 1 70 ? -20.734 0.234 20.304 1.00 96.62 70 ASN A N 1
ATOM 548 C CA . ASN A 1 70 ? -21.852 1.101 19.909 1.00 96.62 70 ASN A CA 1
ATOM 549 C C . ASN A 1 70 ? -21.432 2.557 19.625 1.00 96.62 70 ASN A C 1
ATOM 551 O O . ASN A 1 70 ? -22.179 3.505 19.889 1.00 96.62 70 ASN A O 1
ATOM 555 N N . TRP A 1 71 ? -20.222 2.759 19.104 1.00 96.69 71 TRP A N 1
ATOM 556 C CA . TRP A 1 71 ? -19.74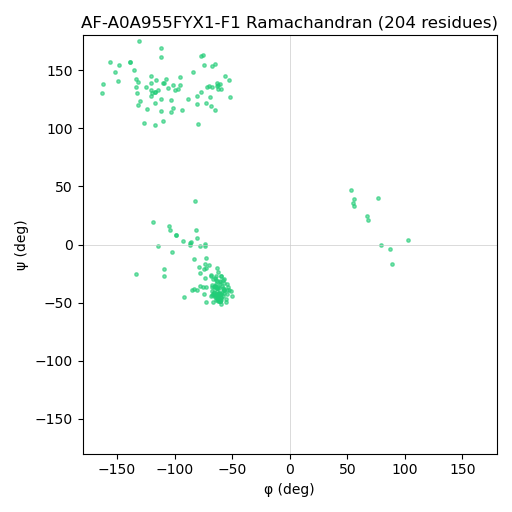7 4.079 18.707 1.00 96.69 71 TRP A CA 1
ATOM 557 C C . TRP A 1 71 ? -20.309 4.447 17.341 1.00 96.69 71 TRP A C 1
ATOM 559 O O . TRP A 1 71 ? -20.158 3.719 16.362 1.00 96.69 71 TRP A O 1
ATOM 569 N N . LYS A 1 72 ? -20.924 5.627 17.251 1.00 91.50 72 LYS A N 1
ATOM 570 C CA . LYS A 1 72 ? -21.410 6.145 15.976 1.00 91.50 72 LYS A CA 1
ATOM 571 C C . LYS A 1 72 ? -20.252 6.757 15.189 1.00 91.50 72 LYS A C 1
ATOM 573 O O . LYS A 1 72 ? -19.823 7.872 15.488 1.00 91.50 72 LYS A O 1
ATOM 578 N N . ALA A 1 73 ? -19.771 6.044 14.174 1.00 94.69 73 ALA A N 1
ATOM 579 C CA . ALA A 1 73 ? -18.799 6.586 13.235 1.00 94.69 73 ALA A CA 1
ATOM 580 C C . ALA A 1 73 ? -19.392 7.789 12.480 1.00 94.69 73 ALA A C 1
ATOM 582 O O . ALA A 1 73 ? -20.555 7.792 12.070 1.00 94.69 73 ALA A O 1
ATOM 583 N N . SER A 1 74 ? -18.591 8.841 12.318 1.00 97.50 74 SER A N 1
ATOM 584 C CA . SER A 1 74 ? -18.954 9.984 11.481 1.00 97.50 74 SER A CA 1
ATOM 585 C C . SER A 1 74 ? -18.776 9.643 9.999 1.00 97.50 74 SER A C 1
ATOM 587 O O . SER A 1 74 ? -18.014 8.737 9.662 1.00 97.50 74 SER A O 1
ATOM 589 N N . LYS A 1 75 ? -19.389 10.430 9.101 1.00 97.81 75 LYS A N 1
ATOM 590 C CA . LYS A 1 75 ? -19.140 10.332 7.650 1.00 97.81 75 LYS A CA 1
ATOM 591 C C . LYS A 1 75 ? -17.637 10.355 7.331 1.00 97.81 75 LYS A C 1
ATOM 593 O O . LYS A 1 75 ? -17.151 9.541 6.558 1.00 97.81 75 LYS A O 1
ATOM 598 N N . GLN A 1 76 ? -16.890 11.253 7.977 1.00 98.00 76 GLN A N 1
ATOM 599 C CA . GLN A 1 76 ? -15.439 11.371 7.807 1.00 98.00 76 GLN A CA 1
ATOM 600 C C . GLN A 1 76 ? -14.697 10.093 8.227 1.00 98.00 76 GLN A C 1
ATOM 602 O O . GLN A 1 76 ? -13.774 9.668 7.535 1.00 98.00 76 GLN A O 1
ATOM 607 N N . ALA A 1 77 ? -15.085 9.486 9.353 1.00 98.00 77 ALA A N 1
ATOM 608 C CA . ALA A 1 77 ? -14.500 8.226 9.801 1.00 98.00 77 ALA A CA 1
ATOM 609 C C . ALA A 1 77 ? -14.825 7.094 8.818 1.00 98.00 77 ALA A C 1
ATOM 611 O O . ALA A 1 77 ? -13.924 6.349 8.445 1.00 98.00 77 ALA A O 1
ATOM 612 N N . ALA A 1 78 ? -16.072 7.021 8.346 1.00 98.12 78 ALA A N 1
ATOM 613 C CA . ALA A 1 78 ? -16.486 6.020 7.372 1.00 98.12 78 ALA A CA 1
ATOM 614 C C . ALA A 1 78 ? -15.701 6.134 6.052 1.00 98.12 78 ALA A C 1
ATOM 616 O O . ALA A 1 78 ? -15.229 5.127 5.526 1.00 98.12 78 ALA A O 1
ATOM 617 N N . GLU A 1 79 ? -15.485 7.356 5.549 1.00 98.25 79 GLU A N 1
ATOM 618 C CA . GLU A 1 79 ? -14.642 7.592 4.370 1.00 98.25 79 GLU A CA 1
ATOM 619 C C . GLU A 1 79 ? -13.193 7.145 4.590 1.00 98.25 79 GLU A C 1
ATOM 621 O O . GLU A 1 79 ? -12.628 6.468 3.733 1.00 98.25 79 GLU A O 1
ATOM 626 N N . ASN A 1 80 ? -12.588 7.496 5.728 1.00 98.00 80 ASN A N 1
ATOM 627 C CA . ASN A 1 80 ? -11.195 7.145 6.015 1.00 98.00 80 ASN A CA 1
ATOM 628 C C . ASN A 1 80 ? -11.005 5.628 6.160 1.00 98.00 80 ASN A C 1
ATOM 630 O O . ASN A 1 80 ? -10.030 5.086 5.640 1.00 98.00 80 ASN A O 1
ATOM 634 N N . ILE A 1 81 ? -11.947 4.943 6.817 1.00 97.94 81 ILE A N 1
ATOM 635 C CA . ILE A 1 81 ? -11.949 3.478 6.923 1.00 97.94 81 ILE A CA 1
ATOM 636 C C . ILE A 1 81 ? -12.075 2.861 5.526 1.00 97.94 81 ILE A C 1
ATOM 638 O O . ILE A 1 81 ? -11.280 1.999 5.167 1.00 97.94 81 ILE A O 1
ATOM 642 N N . MET A 1 82 ? -13.009 3.351 4.703 1.00 98.31 82 MET A N 1
ATOM 643 C CA . MET A 1 82 ? -13.196 2.860 3.336 1.00 98.31 82 MET A CA 1
ATOM 644 C C . MET A 1 82 ? -11.936 3.037 2.478 1.00 98.31 82 MET A C 1
ATOM 646 O O . MET A 1 82 ? -11.568 2.130 1.736 1.00 98.31 82 MET A O 1
ATOM 650 N N . ILE A 1 83 ? -11.262 4.187 2.574 1.00 97.75 83 ILE A N 1
ATOM 651 C CA . ILE A 1 83 ? -10.014 4.456 1.845 1.00 97.75 83 ILE A CA 1
ATOM 652 C C . ILE A 1 83 ? -8.929 3.445 2.228 1.00 97.75 83 ILE A C 1
ATOM 654 O O . ILE A 1 83 ? -8.279 2.893 1.338 1.00 97.75 83 ILE A O 1
ATOM 658 N N . ALA A 1 84 ? -8.736 3.202 3.527 1.00 97.19 84 ALA A N 1
ATOM 659 C CA . ALA A 1 84 ? -7.736 2.256 4.015 1.00 97.19 84 ALA A CA 1
ATOM 660 C C . ALA A 1 84 ? -8.063 0.823 3.568 1.00 97.19 84 ALA A C 1
ATOM 662 O O . ALA A 1 84 ? -7.227 0.169 2.950 1.00 97.19 84 ALA A O 1
ATOM 663 N N . LEU A 1 85 ? -9.314 0.384 3.748 1.00 96.56 85 LEU A N 1
ATOM 664 C CA . LEU A 1 85 ? -9.762 -0.949 3.343 1.00 96.56 85 LEU A CA 1
ATOM 665 C C . LEU A 1 85 ? -9.587 -1.174 1.834 1.00 96.56 85 LEU A C 1
ATOM 667 O O . LEU A 1 85 ? -9.050 -2.201 1.423 1.00 96.56 85 LEU A O 1
ATOM 671 N N . LEU A 1 86 ? -9.968 -0.206 0.991 1.00 96.88 86 LEU A N 1
ATOM 672 C CA . LEU A 1 86 ? -9.750 -0.279 -0.460 1.00 96.88 86 LEU A CA 1
ATOM 673 C C . LEU A 1 86 ? -8.262 -0.307 -0.839 1.00 96.88 86 LEU A C 1
ATOM 675 O O . LEU A 1 86 ? -7.914 -0.905 -1.855 1.00 96.88 86 LEU A O 1
ATOM 679 N N . SER A 1 87 ? -7.393 0.339 -0.063 1.00 94.81 87 SER A N 1
ATOM 680 C CA . SER A 1 87 ? -5.956 0.389 -0.351 1.00 94.81 87 SER A CA 1
ATOM 681 C C . SER A 1 87 ? -5.285 -0.959 -0.084 1.00 94.81 87 SER A C 1
ATOM 683 O O . SER A 1 87 ? -4.622 -1.484 -0.981 1.00 94.81 87 SER A O 1
ATOM 685 N N . ASP A 1 88 ? -5.531 -1.560 1.081 1.00 94.88 88 ASP A N 1
ATOM 686 C CA . ASP A 1 88 ? -4.900 -2.830 1.480 1.00 94.88 88 ASP A CA 1
ATOM 687 C C . ASP A 1 88 ? -5.478 -4.028 0.712 1.00 94.88 88 ASP A C 1
ATOM 689 O O . ASP A 1 88 ? -4.784 -5.001 0.410 1.00 94.88 88 ASP A O 1
ATOM 693 N N . SER A 1 89 ? -6.746 -3.931 0.304 1.00 94.19 89 SER A N 1
ATOM 694 C CA . SER A 1 89 ? -7.435 -4.975 -0.464 1.00 94.19 89 SER A CA 1
ATOM 695 C C . SER A 1 89 ? -7.231 -4.907 -1.980 1.00 94.19 89 SER A C 1
ATOM 697 O O . SER A 1 89 ? -7.831 -5.695 -2.712 1.00 94.19 89 SER A O 1
ATOM 699 N N . LEU A 1 90 ? -6.430 -3.958 -2.481 1.00 92.31 90 LEU A N 1
ATOM 700 C CA . LEU A 1 90 ? -6.301 -3.666 -3.918 1.00 92.31 90 LEU A CA 1
ATOM 701 C C . LEU A 1 90 ? -7.652 -3.370 -4.599 1.00 92.31 90 LEU A C 1
ATOM 703 O O . LEU A 1 90 ? -7.872 -3.711 -5.758 1.00 92.31 90 LEU A O 1
ATOM 707 N N . GLY A 1 91 ? -8.561 -2.710 -3.884 1.00 94.44 91 GLY A N 1
ATOM 708 C CA . GLY A 1 91 ? -9.923 -2.463 -4.346 1.00 94.44 91 GLY A CA 1
ATOM 709 C C . GLY A 1 91 ? -10.818 -3.697 -4.237 1.00 94.44 91 GLY A C 1
ATOM 710 O O . GLY A 1 91 ? -11.625 -3.927 -5.133 1.00 94.44 91 GLY A O 1
ATOM 711 N N . LEU A 1 92 ? -10.687 -4.458 -3.143 1.00 95.00 92 LEU A N 1
ATOM 712 C CA . LEU A 1 92 ? -11.450 -5.678 -2.836 1.00 95.00 92 LEU A CA 1
ATOM 713 C C . LEU A 1 92 ? -11.146 -6.856 -3.773 1.00 95.00 92 LEU A C 1
ATOM 715 O O . LEU A 1 92 ? -11.987 -7.732 -3.968 1.00 95.00 92 LEU A O 1
ATOM 719 N N . SER A 1 93 ? -9.961 -6.866 -4.383 1.00 93.12 93 SER A N 1
ATOM 720 C CA . SER A 1 93 ? -9.541 -7.910 -5.322 1.00 93.12 93 SER A CA 1
ATOM 721 C C . SER A 1 93 ? -8.372 -8.754 -4.819 1.00 93.12 93 SER A C 1
ATOM 723 O O . SER A 1 93 ? -7.916 -9.639 -5.542 1.00 93.12 93 SER A O 1
ATOM 725 N N . SER A 1 94 ? -7.828 -8.465 -3.635 1.00 90.50 94 SER A N 1
ATOM 726 C CA . SER A 1 94 ? -6.803 -9.314 -3.030 1.00 90.50 94 SER A CA 1
ATOM 727 C C . SER A 1 94 ? -7.419 -10.605 -2.478 1.00 90.50 94 SER A C 1
ATOM 729 O O . SER A 1 94 ? -8.602 -10.649 -2.135 1.00 90.50 94 SER A O 1
ATOM 731 N N . GLU A 1 95 ? -6.605 -11.659 -2.386 1.00 87.62 95 GLU A N 1
ATOM 732 C CA . GLU A 1 95 ? -7.024 -13.004 -1.960 1.00 87.62 95 GLU A CA 1
ATOM 733 C C . GLU A 1 95 ? -7.686 -13.024 -0.574 1.00 87.62 95 GLU A C 1
ATOM 735 O O . GLU A 1 95 ? -8.628 -13.778 -0.356 1.00 87.62 95 GLU A O 1
ATOM 740 N N . GLY A 1 96 ? -7.255 -12.148 0.338 1.00 88.06 96 GLY A N 1
ATOM 741 C CA . GLY A 1 96 ? -7.827 -12.035 1.682 1.00 88.06 96 GLY A CA 1
ATOM 742 C C . GLY A 1 96 ? -9.209 -11.376 1.740 1.00 88.06 96 GLY A C 1
ATOM 743 O O . GLY A 1 96 ? -9.735 -11.181 2.831 1.00 88.06 96 GLY A O 1
ATOM 744 N N . THR A 1 97 ? -9.798 -10.961 0.611 1.00 93.25 97 THR A N 1
ATOM 745 C CA . THR A 1 97 ? -11.082 -10.243 0.626 1.00 93.25 97 THR A CA 1
ATOM 746 C C . THR A 1 97 ? -12.206 -11.210 0.972 1.00 93.25 97 THR A C 1
ATOM 748 O O . THR A 1 97 ? -12.451 -12.175 0.249 1.00 93.25 97 THR A O 1
ATOM 751 N N . THR A 1 98 ? -12.943 -10.929 2.048 1.00 92.56 98 THR A N 1
ATOM 752 C CA . THR A 1 98 ? -14.015 -11.810 2.529 1.00 92.56 98 THR A CA 1
ATOM 753 C C . THR A 1 98 ? -15.406 -11.197 2.362 1.00 92.56 98 THR A C 1
ATOM 755 O O . THR A 1 98 ? -15.586 -9.998 2.134 1.00 92.56 98 THR A O 1
ATOM 758 N N . ALA A 1 99 ? -16.442 -12.022 2.558 1.00 94.75 99 ALA A N 1
ATOM 759 C CA . ALA A 1 99 ? -17.820 -11.540 2.644 1.00 94.75 99 ALA A CA 1
ATOM 760 C C . ALA A 1 99 ? -18.024 -10.532 3.791 1.00 94.75 99 ALA A C 1
ATOM 762 O O . ALA A 1 99 ? -18.923 -9.697 3.710 1.00 94.75 99 ALA A O 1
ATOM 763 N N . LYS A 1 100 ? -17.217 -10.605 4.859 1.00 93.06 100 LYS A N 1
ATOM 764 C CA . LYS A 1 100 ? -17.242 -9.627 5.951 1.00 93.06 100 LYS A CA 1
ATOM 765 C C . LYS A 1 100 ? -16.765 -8.264 5.454 1.00 93.06 100 LYS A C 1
ATOM 767 O O . LYS A 1 100 ? -17.510 -7.300 5.604 1.00 93.06 100 LYS A O 1
ATOM 772 N N . SER A 1 101 ? -15.630 -8.203 4.758 1.00 93.62 101 SER A N 1
ATOM 773 C CA . SER A 1 101 ? -15.094 -6.956 4.196 1.00 93.62 101 SER A CA 1
ATOM 774 C C . SER A 1 101 ? -16.098 -6.269 3.256 1.00 93.62 101 SER A C 1
ATOM 776 O O . SER A 1 101 ? -16.274 -5.053 3.305 1.00 93.62 101 SER A O 1
ATOM 778 N N . LEU A 1 102 ? -16.843 -7.043 2.454 1.00 96.19 102 LEU A N 1
ATOM 779 C CA . LEU A 1 102 ? -17.911 -6.505 1.597 1.00 96.19 102 LEU A CA 1
ATOM 780 C C . LEU A 1 102 ? -19.110 -5.948 2.385 1.00 96.19 102 LEU A C 1
ATOM 782 O O . LEU A 1 102 ? -19.684 -4.937 1.980 1.00 96.19 102 LEU A O 1
ATOM 786 N N . ARG A 1 103 ? -19.493 -6.575 3.506 1.00 96.75 103 ARG A N 1
ATOM 787 C CA . ARG A 1 103 ? -20.551 -6.045 4.387 1.00 96.75 103 ARG A CA 1
ATOM 788 C C . ARG A 1 103 ? -20.108 -4.760 5.073 1.00 96.75 103 ARG A C 1
ATOM 790 O O . ARG A 1 103 ? -20.859 -3.793 5.042 1.00 96.75 103 ARG A O 1
ATOM 797 N N . VAL A 1 104 ? -18.874 -4.721 5.578 1.00 96.12 104 VAL A N 1
ATOM 798 C CA . VAL A 1 104 ? -18.276 -3.503 6.144 1.00 96.12 104 VAL A CA 1
ATOM 799 C C . VAL A 1 104 ? -18.330 -2.370 5.120 1.00 96.12 104 VAL A C 1
ATOM 801 O O . VAL A 1 104 ? -18.811 -1.289 5.431 1.00 96.12 104 VAL A O 1
ATOM 804 N N . MET A 1 105 ? -17.948 -2.621 3.864 1.00 97.19 105 MET A N 1
ATOM 805 C CA . MET A 1 105 ? -18.059 -1.619 2.797 1.00 97.19 105 MET A CA 1
ATOM 806 C C . MET A 1 105 ? -19.483 -1.086 2.603 1.00 97.19 105 MET A C 1
ATOM 808 O O . MET A 1 105 ? -19.646 0.121 2.424 1.00 97.19 105 MET A O 1
ATOM 812 N N . ALA A 1 106 ? -20.503 -1.948 2.649 1.00 98.00 106 ALA A N 1
ATOM 813 C CA . ALA A 1 106 ? -21.900 -1.523 2.552 1.00 98.00 106 ALA A CA 1
ATOM 814 C C . ALA A 1 106 ? -22.314 -0.649 3.748 1.00 98.00 106 ALA A C 1
ATOM 816 O O . ALA A 1 106 ? -22.884 0.423 3.560 1.00 98.00 106 ALA A O 1
ATOM 817 N N . GLU A 1 107 ? -21.940 -1.043 4.964 1.00 97.69 107 GLU A N 1
ATOM 818 C CA . GLU A 1 107 ? -22.245 -0.277 6.176 1.00 97.69 107 GLU A CA 1
ATOM 819 C C . GLU A 1 107 ? -21.543 1.094 6.186 1.00 97.69 107 GLU A C 1
ATOM 821 O O . GLU A 1 107 ? -22.120 2.098 6.602 1.00 97.69 107 GLU A O 1
ATOM 826 N N . LEU A 1 108 ? -20.317 1.185 5.660 1.00 98.19 108 LEU A N 1
ATOM 827 C CA . LEU A 1 108 ? -19.622 2.466 5.500 1.00 98.19 108 LEU A CA 1
ATOM 828 C C . LEU A 1 108 ? -20.352 3.396 4.517 1.00 98.19 108 LEU A C 1
ATOM 830 O O . LEU A 1 108 ? -20.357 4.614 4.724 1.00 98.19 108 LEU A O 1
ATOM 834 N N . VAL A 1 109 ? -20.993 2.846 3.477 1.00 98.31 109 VAL A N 1
ATOM 835 C CA . VAL A 1 109 ? -21.865 3.618 2.574 1.00 98.31 109 VAL A CA 1
ATOM 836 C C . VAL A 1 109 ? -23.108 4.116 3.306 1.00 98.31 109 VAL A C 1
ATOM 838 O O . VAL A 1 109 ? -23.445 5.294 3.175 1.00 98.31 109 VAL A O 1
ATOM 841 N N . ASP A 1 110 ? -23.7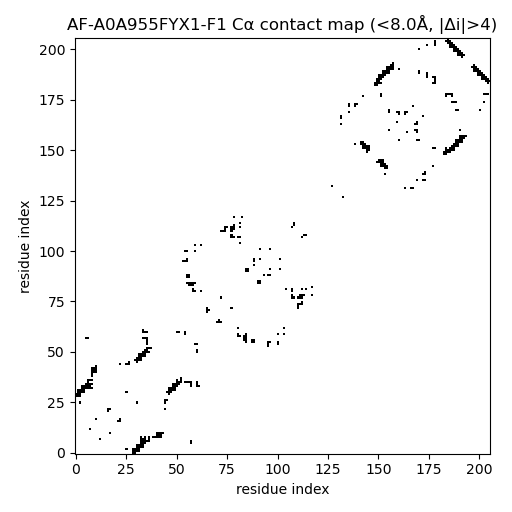37 3.280 4.135 1.00 98.00 110 ASP A N 1
ATOM 842 C CA . ASP A 1 110 ? -24.880 3.688 4.969 1.00 98.00 110 ASP A CA 1
ATOM 843 C C . ASP A 1 110 ? -24.503 4.812 5.954 1.00 98.00 110 ASP A C 1
ATOM 845 O O . ASP A 1 110 ? -25.308 5.699 6.252 1.00 98.00 110 ASP A O 1
ATOM 849 N N . LEU A 1 111 ? -23.247 4.832 6.413 1.00 97.62 111 LEU A N 1
ATOM 850 C CA . LEU A 1 111 ? -22.668 5.900 7.238 1.00 97.62 111 LEU A CA 1
ATOM 851 C C . LEU A 1 111 ? -22.271 7.159 6.439 1.00 97.62 111 LEU A C 1
ATOM 853 O O . LEU A 1 111 ? -21.833 8.159 7.020 1.00 97.62 111 LEU A O 1
ATOM 857 N N . GLY A 1 112 ? -22.457 7.138 5.119 1.00 97.81 112 GLY A N 1
ATOM 858 C CA . GLY A 1 112 ? -22.306 8.278 4.221 1.00 97.81 112 GLY A CA 1
ATOM 859 C C . GLY A 1 112 ? -21.013 8.305 3.407 1.00 97.81 112 GLY A C 1
ATOM 860 O O . GLY A 1 112 ? -20.795 9.290 2.700 1.00 97.81 112 GLY A O 1
ATOM 861 N N . ALA A 1 113 ? -20.150 7.288 3.477 1.00 98.06 113 ALA A N 1
ATOM 862 C CA . ALA A 1 113 ? -18.993 7.210 2.587 1.00 98.06 113 ALA A CA 1
ATOM 863 C C . ALA A 1 113 ? -19.447 6.981 1.136 1.00 98.06 113 ALA A C 1
ATOM 865 O O . ALA A 1 113 ? -20.307 6.146 0.866 1.00 98.06 113 ALA A O 1
ATOM 866 N N . HIS A 1 114 ? -18.855 7.700 0.180 1.00 97.75 114 HIS A N 1
ATOM 867 C CA . HIS A 1 114 ? -19.235 7.591 -1.229 1.00 97.75 114 HIS A CA 1
ATOM 868 C C . HIS A 1 114 ? -18.065 7.060 -2.078 1.00 97.75 114 HIS A C 1
ATOM 870 O O . HIS A 1 114 ? -17.166 7.835 -2.428 1.00 97.75 114 HIS A O 1
ATOM 876 N N . PRO A 1 115 ? -18.069 5.773 -2.487 1.00 95.94 115 PRO A N 1
ATOM 877 C CA . PRO A 1 115 ? -16.963 5.155 -3.224 1.00 95.94 115 PRO A CA 1
ATOM 878 C C . PRO A 1 115 ? -16.541 5.938 -4.471 1.00 95.94 115 PRO A C 1
ATOM 880 O O . PRO A 1 115 ? -15.352 6.111 -4.724 1.00 95.94 115 PRO A O 1
ATOM 883 N N . SER A 1 116 ? -17.502 6.494 -5.220 1.00 97.06 116 SER A N 1
ATOM 884 C CA . SER A 1 116 ? -17.181 7.310 -6.400 1.00 97.06 116 SER A CA 1
ATOM 885 C C . SER A 1 116 ? -16.441 8.609 -6.058 1.00 97.06 116 SER A C 1
ATOM 887 O O . SER A 1 116 ? -15.592 9.028 -6.835 1.00 97.06 116 SER A O 1
ATOM 889 N N . GLU A 1 117 ? -16.740 9.265 -4.930 1.00 97.62 117 GLU A N 1
ATOM 890 C CA . GLU A 1 117 ? -16.052 10.506 -4.536 1.00 97.62 117 GLU A CA 1
ATOM 891 C C . GLU A 1 117 ? -14.629 10.199 -4.059 1.00 97.62 117 GLU A C 1
ATOM 893 O O . GLU A 1 117 ? -13.685 10.946 -4.332 1.00 97.62 117 GLU A O 1
ATOM 898 N N . ILE A 1 118 ? -14.462 9.070 -3.367 1.00 97.31 118 ILE A N 1
ATOM 899 C CA . ILE A 1 118 ? -13.153 8.536 -2.985 1.00 97.31 118 ILE A CA 1
ATOM 900 C C . ILE A 1 118 ? -12.325 8.210 -4.236 1.00 97.31 118 ILE A C 1
ATOM 902 O O . ILE A 1 118 ? -11.179 8.649 -4.336 1.00 97.31 118 ILE A O 1
ATOM 906 N N . ASP A 1 119 ? -12.897 7.517 -5.224 1.00 96.25 119 ASP A N 1
ATOM 907 C CA . ASP A 1 119 ? -12.177 7.160 -6.451 1.00 96.25 119 ASP A CA 1
ATOM 908 C C . ASP A 1 119 ? -11.834 8.381 -7.319 1.00 96.25 119 ASP A C 1
ATOM 910 O O . ASP A 1 119 ? -10.744 8.431 -7.889 1.00 96.25 119 ASP A O 1
ATOM 914 N N . VAL A 1 120 ? -12.694 9.406 -7.374 1.00 97.56 120 VAL A N 1
ATOM 915 C CA . VAL A 1 120 ? -12.365 10.683 -8.036 1.00 97.56 120 VAL A CA 1
ATOM 916 C C . VAL A 1 120 ? -11.150 11.340 -7.377 1.00 97.56 120 VAL A C 1
ATOM 918 O O . VAL A 1 120 ? -10.199 11.688 -8.079 1.00 97.56 120 VAL A O 1
ATOM 921 N N . ARG A 1 121 ? -11.126 11.445 -6.039 1.00 96.75 121 ARG A N 1
ATOM 922 C CA . ARG A 1 121 ? -9.966 11.977 -5.296 1.00 96.75 121 ARG A CA 1
ATOM 923 C C . ARG A 1 121 ? -8.707 11.140 -5.530 1.00 96.75 121 ARG A C 1
ATOM 925 O O . ARG A 1 121 ? -7.638 11.698 -5.770 1.00 96.75 121 ARG A O 1
ATOM 932 N N . ARG A 1 122 ? -8.834 9.809 -5.529 1.00 95.38 122 ARG A N 1
ATOM 933 C CA . ARG A 1 122 ? -7.733 8.879 -5.825 1.00 95.38 122 ARG A CA 1
ATOM 934 C C . ARG A 1 122 ? -7.178 9.096 -7.232 1.00 95.38 122 ARG A C 1
ATOM 936 O O . ARG A 1 122 ? -5.967 9.194 -7.401 1.00 95.38 122 ARG A O 1
ATOM 943 N N . LYS A 1 123 ? -8.043 9.181 -8.245 1.00 95.62 123 LYS A N 1
ATOM 944 C CA . LYS A 1 123 ? -7.647 9.424 -9.641 1.00 95.62 123 LYS A CA 1
ATOM 945 C C . LYS A 1 123 ? -6.947 10.765 -9.801 1.00 95.62 123 LYS A C 1
ATOM 947 O O . LYS A 1 123 ? -5.938 10.819 -10.498 1.00 95.62 123 LYS A O 1
ATOM 952 N N . GLU A 1 124 ? -7.449 11.809 -9.143 1.00 96.75 124 GLU A N 1
ATOM 953 C CA . GLU A 1 124 ? -6.817 13.129 -9.143 1.00 96.75 124 GLU A CA 1
ATOM 954 C C . GLU A 1 124 ? -5.409 13.069 -8.542 1.00 96.75 124 GLU A C 1
ATOM 956 O O . GLU A 1 124 ? -4.454 13.511 -9.177 1.00 96.75 124 GLU A O 1
ATOM 961 N N . PHE A 1 125 ? -5.265 12.431 -7.377 1.00 92.62 125 PHE A N 1
ATOM 962 C CA . PHE A 1 125 ? -3.976 12.222 -6.715 1.00 92.62 125 PHE A CA 1
ATOM 963 C C . PHE A 1 125 ? -2.994 11.393 -7.561 1.00 92.62 125 PHE A C 1
ATOM 965 O O . PHE A 1 125 ? -1.789 11.629 -7.538 1.00 92.62 125 PHE A O 1
ATOM 972 N N . MET A 1 126 ? -3.501 10.432 -8.337 1.00 91.62 126 MET A N 1
ATOM 973 C CA . MET A 1 126 ? -2.690 9.511 -9.140 1.00 91.62 126 MET A CA 1
ATOM 974 C C . MET A 1 126 ? -2.322 10.031 -10.536 1.00 91.62 126 MET A C 1
ATOM 976 O O . MET A 1 126 ? -1.633 9.313 -11.286 1.00 91.62 126 MET A O 1
ATOM 980 N N . LYS A 1 127 ? -2.765 11.243 -10.903 1.00 93.94 127 LYS A N 1
ATOM 981 C CA . LYS A 1 127 ? -2.401 11.879 -12.173 1.00 93.94 127 LYS A CA 1
ATOM 982 C C . LYS A 1 127 ? -0.886 11.980 -12.314 1.00 93.94 127 LYS A C 1
ATOM 984 O O . LYS A 1 127 ? -0.148 12.189 -11.358 1.00 93.94 127 LYS A O 1
ATOM 989 N N . LYS A 1 128 ? -0.424 11.827 -13.550 1.00 93.44 128 LYS A N 1
ATOM 990 C CA . LYS A 1 128 ? 0.991 11.914 -13.918 1.00 93.44 128 LYS A CA 1
ATOM 991 C C . LYS A 1 128 ? 1.163 13.027 -14.934 1.00 93.44 128 LYS A C 1
ATOM 993 O O . LYS A 1 128 ? 0.293 13.230 -15.781 1.00 93.44 128 LYS A O 1
ATOM 998 N N . SER A 1 129 ? 2.290 13.726 -14.858 1.00 95.94 129 SER A N 1
ATOM 999 C CA . SER A 1 129 ? 2.652 14.700 -15.882 1.00 95.94 129 SER A CA 1
ATOM 1000 C C . SER A 1 129 ? 2.899 13.992 -17.226 1.00 95.94 129 SER A C 1
ATOM 1002 O O . SER A 1 129 ? 3.271 12.811 -17.245 1.00 95.94 129 SER A O 1
ATOM 1004 N N . PRO A 1 130 ? 2.745 14.694 -18.364 1.00 97.50 130 PRO A N 1
ATOM 1005 C CA . PRO A 1 130 ? 3.113 14.150 -19.670 1.00 97.50 130 PRO A CA 1
ATOM 1006 C C . PRO A 1 130 ? 4.569 13.665 -19.733 1.00 97.50 130 PRO A C 1
ATOM 1008 O O . PRO A 1 130 ? 4.848 12.655 -20.374 1.00 97.50 130 PRO A O 1
ATOM 1011 N N . GLU A 1 131 ? 5.490 14.332 -19.026 1.00 97.12 131 GLU A N 1
ATOM 1012 C CA . GLU A 1 131 ? 6.894 13.911 -18.938 1.00 97.12 131 GLU A CA 1
ATOM 1013 C C . GLU A 1 131 ? 7.036 12.540 -18.261 1.00 97.12 131 GLU A C 1
ATOM 1015 O O . GLU A 1 131 ? 7.722 11.663 -18.792 1.00 97.12 131 GLU A O 1
ATOM 1020 N N . ILE A 1 132 ? 6.360 12.326 -17.127 1.00 97.38 132 ILE A N 1
ATOM 1021 C CA . ILE A 1 132 ? 6.380 11.041 -16.412 1.00 97.38 132 ILE A CA 1
ATOM 1022 C C . ILE A 1 132 ? 5.718 9.939 -17.242 1.00 97.38 132 ILE A C 1
ATOM 1024 O O . ILE A 1 132 ? 6.205 8.807 -17.258 1.00 97.38 132 ILE A O 1
ATOM 1028 N N . LEU A 1 133 ? 4.652 10.259 -17.981 1.00 97.31 133 LEU A N 1
ATOM 1029 C CA . LEU A 1 133 ? 4.026 9.306 -18.897 1.00 97.31 133 LEU A CA 1
ATOM 1030 C C . LEU A 1 133 ? 4.972 8.912 -20.044 1.00 97.31 133 LEU A C 1
ATOM 1032 O O . LEU A 1 133 ? 5.129 7.725 -20.327 1.00 97.31 133 LEU A O 1
ATOM 1036 N N . ALA A 1 134 ? 5.652 9.879 -20.662 1.00 97.88 134 ALA A N 1
ATOM 1037 C CA . ALA A 1 134 ? 6.646 9.607 -21.700 1.00 97.88 134 ALA A CA 1
ATOM 1038 C C . ALA A 1 134 ? 7.834 8.794 -21.156 1.00 97.88 134 ALA A C 1
ATOM 1040 O O . ALA A 1 134 ? 8.353 7.906 -21.831 1.00 97.88 134 ALA A O 1
ATOM 1041 N N . TYR A 1 135 ? 8.260 9.071 -19.922 1.00 97.94 135 TYR A N 1
ATOM 1042 C CA . TYR A 1 135 ? 9.312 8.306 -19.261 1.00 97.94 135 TYR A CA 1
ATOM 1043 C C . TYR A 1 135 ? 8.906 6.856 -18.982 1.00 97.94 135 TYR A C 1
ATOM 1045 O O . TYR A 1 135 ? 9.691 5.948 -19.251 1.00 97.94 135 TYR A O 1
ATOM 1053 N N . LYS A 1 136 ? 7.666 6.623 -18.536 1.00 97.56 136 LYS A N 1
ATOM 1054 C CA . LYS A 1 136 ? 7.105 5.273 -18.417 1.00 97.56 136 LYS A CA 1
ATOM 1055 C C . LYS A 1 136 ? 7.188 4.503 -19.740 1.00 97.56 136 LYS A C 1
ATOM 1057 O O . LYS A 1 136 ? 7.594 3.346 -19.724 1.00 97.56 136 LYS A O 1
ATOM 1062 N N . GLY A 1 137 ? 6.877 5.144 -20.870 1.00 98.00 137 GLY A N 1
ATOM 1063 C CA . GLY A 1 137 ? 7.041 4.543 -22.202 1.00 98.00 137 GLY A CA 1
ATOM 1064 C C . GLY A 1 137 ? 8.470 4.048 -22.456 1.00 98.00 137 GLY A C 1
ATOM 1065 O O . GLY A 1 137 ? 8.670 2.879 -22.769 1.00 98.00 137 GLY A O 1
ATOM 1066 N N . ARG A 1 138 ? 9.475 4.893 -22.188 1.00 98.12 138 ARG A N 1
ATOM 1067 C CA . ARG A 1 138 ? 10.898 4.518 -22.325 1.00 98.12 138 ARG A CA 1
ATOM 1068 C C . ARG A 1 138 ? 11.340 3.405 -21.372 1.00 98.12 138 ARG A C 1
ATOM 1070 O O . ARG A 1 138 ? 12.272 2.668 -21.676 1.00 98.12 138 ARG A O 1
ATOM 1077 N N . LEU A 1 139 ? 10.733 3.296 -20.189 1.00 98.12 139 LEU A N 1
ATOM 1078 C CA . LEU A 1 139 ? 10.994 2.169 -19.287 1.00 98.12 139 LEU A CA 1
ATOM 1079 C C . LEU A 1 139 ? 10.448 0.862 -19.869 1.00 98.12 139 LEU A C 1
ATOM 1081 O O . LEU A 1 139 ? 11.159 -0.136 -19.852 1.00 98.12 139 LEU A O 1
ATOM 1085 N N . LEU A 1 140 ? 9.228 0.883 -20.412 1.00 98.12 140 LEU A N 1
ATOM 1086 C CA . LEU A 1 140 ? 8.594 -0.287 -21.027 1.00 98.12 140 LEU A CA 1
ATOM 1087 C C . LEU A 1 140 ? 9.365 -0.787 -22.256 1.00 98.12 140 LEU A C 1
ATOM 1089 O O . LEU A 1 140 ? 9.546 -1.991 -22.412 1.00 98.12 140 LEU A O 1
ATOM 1093 N N . GLU A 1 141 ? 9.872 0.124 -23.088 1.00 97.94 141 GLU A N 1
ATOM 1094 C CA . GLU A 1 141 ? 10.697 -0.210 -24.262 1.00 97.94 141 GLU A CA 1
ATOM 1095 C C . GLU A 1 141 ? 12.017 -0.917 -23.904 1.00 97.94 141 GLU A C 1
ATOM 1097 O O . GLU A 1 141 ? 12.573 -1.628 -24.736 1.00 97.94 141 GLU A O 1
ATOM 1102 N N . ARG A 1 142 ? 12.517 -0.737 -22.675 1.00 97.06 142 ARG A N 1
ATOM 1103 C CA . ARG A 1 142 ? 13.782 -1.313 -22.184 1.00 97.06 142 ARG A CA 1
ATOM 1104 C C . ARG A 1 142 ? 13.599 -2.581 -21.349 1.00 97.06 142 ARG A C 1
ATOM 1106 O O . ARG A 1 142 ? 14.558 -3.030 -20.727 1.00 97.06 142 ARG A O 1
ATOM 1113 N N . VAL A 1 143 ? 12.387 -3.132 -21.273 1.00 98.44 143 VAL A N 1
ATOM 1114 C CA . VAL A 1 143 ? 12.159 -4.380 -20.537 1.00 98.44 143 VAL A CA 1
ATOM 1115 C C . VAL A 1 143 ? 12.851 -5.531 -21.266 1.00 98.44 143 VAL A C 1
ATOM 1117 O O . VAL A 1 143 ? 12.528 -5.851 -22.410 1.00 98.44 143 VAL A O 1
ATOM 1120 N N . GLU A 1 144 ? 13.785 -6.173 -20.576 1.00 98.50 144 GLU A N 1
ATOM 1121 C CA . GLU A 1 144 ? 14.482 -7.374 -21.019 1.00 98.50 144 GLU A CA 1
ATOM 1122 C C . GLU A 1 144 ? 13.795 -8.622 -20.462 1.00 98.50 144 GLU A C 1
ATOM 1124 O O . GLU A 1 144 ? 13.305 -8.636 -19.329 1.00 98.50 144 GLU A O 1
ATOM 1129 N N . TYR A 1 145 ? 13.775 -9.694 -21.255 1.00 98.50 145 TYR A N 1
ATOM 1130 C CA . TYR A 1 145 ? 13.195 -10.971 -20.855 1.00 98.50 145 TYR A CA 1
ATOM 1131 C C . TYR A 1 145 ? 14.270 -12.047 -20.746 1.00 98.50 145 TYR A C 1
ATOM 1133 O O . TYR A 1 145 ? 15.077 -12.250 -21.652 1.00 98.50 145 TYR A O 1
ATOM 1141 N N . HIS A 1 146 ? 14.229 -12.793 -19.649 1.00 98.25 146 HIS A N 1
ATOM 1142 C CA . HIS A 1 146 ? 15.138 -13.894 -19.355 1.00 98.25 146 HIS A CA 1
ATOM 1143 C C . HIS A 1 146 ? 14.354 -15.139 -18.926 1.00 98.25 146 HIS A C 1
ATOM 1145 O O . HIS A 1 146 ? 13.131 -15.105 -18.766 1.00 98.25 146 HIS A O 1
ATOM 1151 N N . LEU A 1 147 ? 15.063 -16.257 -18.730 1.00 97.50 147 LEU A N 1
ATOM 1152 C CA . LEU A 1 147 ? 14.481 -17.531 -18.282 1.00 97.50 147 LEU A CA 1
ATOM 1153 C C . LEU A 1 147 ? 13.298 -17.972 -19.163 1.00 97.50 147 LEU A C 1
ATOM 1155 O O . LEU A 1 147 ? 12.234 -18.330 -18.661 1.00 97.50 147 LEU A O 1
ATOM 1159 N N . ASN A 1 148 ? 13.477 -17.902 -20.487 1.00 97.19 148 ASN A N 1
ATOM 1160 C CA . ASN A 1 148 ? 12.441 -18.202 -21.483 1.00 97.19 148 ASN A CA 1
ATOM 1161 C C . ASN A 1 148 ? 11.156 -17.370 -21.297 1.00 97.19 14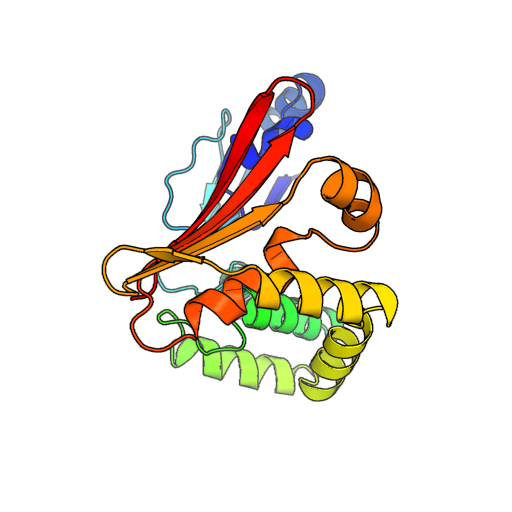8 ASN A C 1
ATOM 1163 O O . ASN A 1 148 ? 10.051 -17.886 -21.439 1.00 97.19 148 ASN A O 1
ATOM 1167 N N . GLY A 1 149 ? 11.300 -16.090 -20.937 1.00 97.25 149 GLY A N 1
ATOM 1168 C CA . GLY A 1 149 ? 10.181 -15.169 -20.714 1.00 97.25 149 GLY A CA 1
ATOM 1169 C C . GLY A 1 149 ? 9.611 -15.187 -19.294 1.00 97.25 149 GLY A C 1
ATOM 1170 O O . GLY A 1 149 ? 8.748 -14.374 -18.985 1.00 97.25 149 GLY A O 1
ATOM 1171 N N . ALA A 1 150 ? 10.100 -16.060 -18.404 1.00 98.06 150 ALA A N 1
ATOM 1172 C CA . ALA A 1 150 ? 9.619 -16.120 -17.023 1.00 98.06 150 ALA A CA 1
ATOM 1173 C C . ALA A 1 150 ? 10.112 -14.959 -16.141 1.00 98.06 150 ALA A C 1
ATOM 1175 O O . ALA A 1 150 ? 9.496 -14.684 -15.109 1.00 98.06 150 ALA A O 1
ATOM 1176 N N . LEU A 1 151 ? 11.201 -14.289 -16.523 1.00 98.44 151 LEU A N 1
ATOM 1177 C CA . LEU A 1 151 ? 11.740 -13.122 -15.826 1.00 98.44 151 LEU A CA 1
ATOM 1178 C C . LEU A 1 151 ? 11.678 -11.900 -16.742 1.00 98.44 151 LEU A C 1
ATOM 1180 O O . LEU A 1 151 ? 12.304 -11.909 -17.796 1.00 98.44 151 LEU A O 1
ATOM 1184 N N . ALA A 1 152 ? 10.980 -10.853 -16.308 1.00 98.56 152 ALA A N 1
ATOM 1185 C CA . ALA A 1 152 ? 11.068 -9.518 -16.887 1.00 98.56 152 ALA A CA 1
ATOM 1186 C C . ALA A 1 152 ? 11.986 -8.646 -16.020 1.00 98.56 152 ALA A C 1
ATOM 1188 O O . ALA A 1 152 ? 11.839 -8.602 -14.793 1.00 98.56 152 ALA A O 1
ATOM 1189 N N . LEU A 1 153 ? 12.916 -7.930 -16.644 1.00 98.56 153 LEU A N 1
ATOM 1190 C CA . LEU A 1 153 ? 13.894 -7.084 -15.971 1.00 98.56 153 LEU A CA 1
ATOM 1191 C C . LEU A 1 153 ? 13.948 -5.704 -16.623 1.00 98.56 153 LEU A C 1
ATOM 1193 O O . LEU A 1 153 ? 13.906 -5.580 -17.839 1.00 98.56 153 LEU A O 1
ATOM 1197 N N . VAL A 1 154 ? 14.065 -4.657 -15.813 1.00 98.50 154 VAL A N 1
ATOM 1198 C CA . VAL A 1 154 ? 14.354 -3.302 -16.296 1.00 98.50 154 VAL A CA 1
ATOM 1199 C C . VAL A 1 15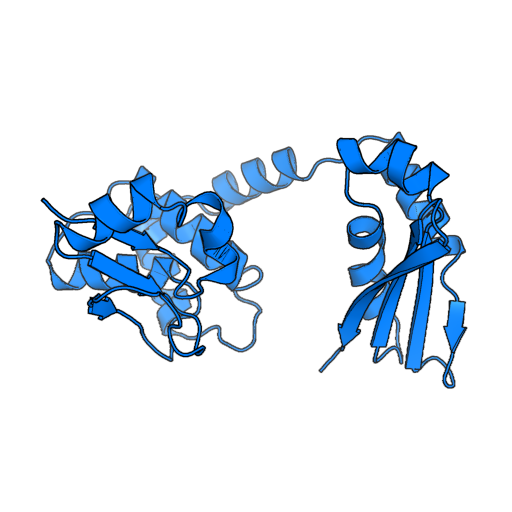4 ? 15.446 -2.678 -15.442 1.00 98.50 154 VAL A C 1
ATOM 1201 O O . VAL A 1 154 ? 15.423 -2.773 -14.211 1.00 98.50 154 VAL A O 1
ATOM 1204 N N . HIS A 1 155 ? 16.412 -2.035 -16.092 1.00 98.38 155 HIS A N 1
ATOM 1205 C CA . HIS A 1 155 ? 17.480 -1.295 -15.428 1.00 98.38 155 HIS A CA 1
ATOM 1206 C C . HIS A 1 155 ? 17.205 0.210 -15.454 1.00 98.38 155 HIS A C 1
ATOM 1208 O O . HIS A 1 155 ? 16.766 0.763 -16.461 1.00 98.38 155 HIS A O 1
ATOM 1214 N N . ILE A 1 156 ? 17.448 0.863 -14.320 1.00 98.31 156 ILE A N 1
ATOM 1215 C CA . ILE A 1 156 ? 17.207 2.283 -14.092 1.00 98.31 156 ILE A CA 1
ATOM 1216 C C . ILE A 1 156 ? 18.515 2.902 -13.574 1.00 98.31 156 ILE A C 1
ATOM 1218 O O . ILE A 1 156 ? 18.882 2.682 -12.412 1.00 98.31 156 ILE A O 1
ATOM 1222 N N . PRO A 1 157 ? 19.245 3.654 -14.409 1.00 97.88 157 PRO A N 1
ATOM 1223 C CA . PRO A 1 157 ? 20.508 4.261 -14.015 1.00 97.88 157 PRO A CA 1
ATOM 1224 C C . PRO A 1 157 ? 20.288 5.480 -13.101 1.00 97.88 157 PRO A C 1
ATOM 1226 O O . PRO A 1 157 ? 19.183 6.028 -13.010 1.00 97.88 157 PRO A O 1
ATOM 1229 N N . TRP A 1 158 ? 21.344 5.904 -12.404 1.00 97.75 158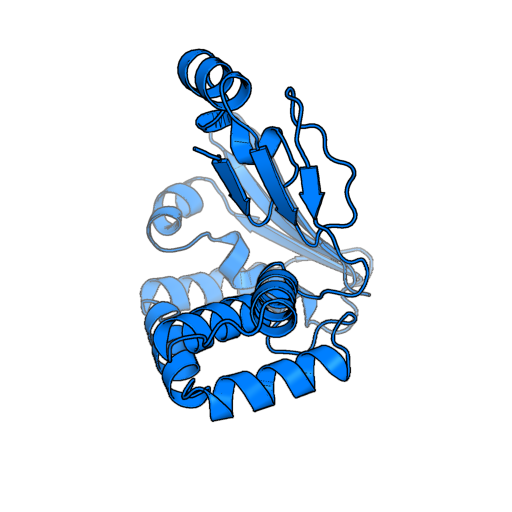 TRP A N 1
ATOM 1230 C CA . TRP A 1 158 ? 21.277 6.965 -11.394 1.00 97.75 158 TRP A CA 1
ATOM 1231 C C . TRP A 1 158 ? 20.728 8.283 -11.942 1.00 97.75 158 TRP A C 1
ATOM 1233 O O . TRP A 1 158 ? 19.941 8.943 -11.269 1.00 97.75 158 TRP A O 1
ATOM 1243 N N . GLU A 1 159 ? 21.097 8.653 -13.163 1.00 97.88 159 GLU A N 1
ATOM 1244 C CA . GLU A 1 159 ? 20.708 9.914 -13.796 1.00 97.88 159 GLU A CA 1
ATOM 1245 C C . GLU A 1 159 ? 19.184 10.031 -13.902 1.00 97.88 159 GLU A C 1
ATOM 1247 O O . GLU A 1 159 ? 18.610 11.103 -13.708 1.00 97.88 159 GLU A O 1
ATOM 1252 N N . GLU A 1 160 ? 18.507 8.911 -14.150 1.00 97.31 160 GLU A N 1
ATOM 1253 C CA . GLU A 1 160 ? 17.051 8.858 -14.214 1.00 97.31 160 GLU A CA 1
ATOM 1254 C C . GLU A 1 160 ? 16.422 8.859 -12.820 1.00 97.31 160 GLU A C 1
ATOM 1256 O O . GLU A 1 160 ? 15.386 9.488 -12.603 1.00 97.31 160 GLU A O 1
ATOM 1261 N N . ILE A 1 161 ? 17.056 8.203 -11.846 1.00 96.81 161 ILE A N 1
ATOM 1262 C CA . ILE A 1 161 ? 16.626 8.265 -10.445 1.00 96.81 161 ILE A CA 1
ATOM 1263 C C . ILE A 1 161 ? 16.681 9.715 -9.962 1.00 96.81 161 ILE A C 1
ATOM 1265 O O . ILE A 1 161 ? 15.672 10.207 -9.457 1.00 96.81 161 ILE A O 1
ATOM 1269 N N . ALA A 1 162 ? 17.813 10.391 -10.161 1.00 96.88 162 ALA A N 1
ATOM 1270 C CA . ALA A 1 162 ? 18.030 11.781 -9.777 1.00 96.88 162 ALA A CA 1
ATOM 1271 C C . ALA A 1 162 ? 17.065 12.733 -10.493 1.00 96.88 162 ALA A C 1
ATOM 1273 O O . ALA A 1 162 ? 16.579 13.682 -9.888 1.00 96.88 162 ALA A O 1
ATOM 1274 N N . LYS A 1 163 ? 16.746 12.465 -11.765 1.00 97.12 163 LYS A N 1
ATOM 1275 C CA . LYS A 1 163 ? 15.829 13.311 -12.533 1.00 97.12 163 LYS A CA 1
ATOM 1276 C C . LYS A 1 163 ? 14.360 13.142 -12.128 1.00 97.12 163 LYS A C 1
ATOM 1278 O O . LYS A 1 163 ? 13.629 14.130 -12.092 1.00 97.12 163 LYS A O 1
ATOM 1283 N N . TYR A 1 164 ? 13.900 11.910 -11.900 1.00 96.50 164 TYR A N 1
ATOM 1284 C CA . TYR A 1 164 ? 12.461 11.625 -11.824 1.00 96.50 164 TYR A CA 1
ATOM 1285 C C . TYR A 1 164 ? 11.947 11.290 -10.422 1.00 96.50 164 TYR A C 1
ATOM 1287 O O . TYR A 1 164 ? 10.747 11.432 -10.203 1.00 96.50 164 TYR A O 1
ATOM 1295 N N . SER A 1 165 ? 12.792 10.863 -9.474 1.00 93.19 165 SER A N 1
ATOM 1296 C CA . SER A 1 165 ? 12.305 10.315 -8.190 1.00 93.19 165 SER A CA 1
ATOM 1297 C C . SER A 1 165 ? 11.545 11.318 -7.324 1.00 93.19 165 SER A C 1
ATOM 1299 O O . SER A 1 165 ? 10.659 10.890 -6.588 1.00 93.19 165 SER A O 1
ATOM 1301 N N . ASP A 1 166 ? 11.831 12.615 -7.454 1.00 91.81 166 ASP A N 1
ATOM 1302 C CA . ASP A 1 166 ? 11.095 13.678 -6.754 1.00 91.81 166 ASP A CA 1
ATOM 1303 C C . ASP A 1 166 ? 9.654 13.824 -7.267 1.00 91.81 166 ASP A C 1
ATOM 1305 O O . ASP A 1 166 ? 8.763 14.236 -6.529 1.00 91.81 166 ASP A O 1
ATOM 1309 N N . GLN A 1 167 ? 9.407 13.464 -8.531 1.00 90.38 167 GLN A N 1
ATOM 1310 C CA . GLN A 1 167 ? 8.074 13.479 -9.135 1.00 90.38 167 GLN A CA 1
ATOM 1311 C C . GLN A 1 167 ? 7.373 12.125 -8.985 1.00 90.38 167 GLN A C 1
ATOM 1313 O O . GLN A 1 167 ? 6.183 12.059 -8.679 1.00 90.38 167 GLN A O 1
ATOM 1318 N N . TYR A 1 168 ? 8.090 11.033 -9.260 1.00 91.62 168 TYR A N 1
ATOM 1319 C CA . TYR A 1 168 ? 7.563 9.680 -9.169 1.00 91.62 168 TYR A CA 1
ATOM 1320 C C . TYR A 1 168 ? 8.685 8.643 -9.103 1.00 91.62 168 TYR A C 1
ATOM 1322 O O . TYR A 1 168 ? 9.643 8.693 -9.872 1.00 91.62 168 TYR A O 1
ATOM 1330 N N . ASN A 1 169 ? 8.537 7.630 -8.247 1.00 93.56 169 ASN A N 1
ATOM 1331 C CA . ASN A 1 169 ? 9.521 6.556 -8.138 1.00 93.56 169 ASN A CA 1
ATOM 1332 C C . ASN A 1 169 ? 9.594 5.735 -9.446 1.00 93.56 169 ASN A C 1
ATOM 1334 O O . ASN A 1 169 ? 8.629 5.031 -9.759 1.00 93.56 169 ASN A O 1
ATOM 1338 N N . PRO A 1 170 ? 10.731 5.732 -10.172 1.00 94.62 170 PRO A N 1
ATOM 1339 C CA . PRO A 1 170 ? 10.823 5.107 -11.490 1.00 94.62 170 PRO A CA 1
ATOM 1340 C C . PRO A 1 170 ? 10.404 3.637 -11.555 1.00 94.62 170 PRO A C 1
ATOM 1342 O O . PRO A 1 170 ? 9.728 3.233 -12.495 1.00 94.62 170 PRO A O 1
ATOM 1345 N N . SER A 1 171 ? 10.751 2.829 -10.547 1.00 95.31 171 SER A N 1
ATOM 1346 C CA . SER A 1 171 ? 10.412 1.402 -10.567 1.00 95.31 171 SER A CA 1
ATOM 1347 C C . SER A 1 171 ? 8.905 1.161 -10.474 1.00 95.31 171 SER A C 1
ATOM 1349 O O . SER A 1 171 ? 8.408 0.200 -11.048 1.00 95.31 171 SER A O 1
ATOM 1351 N N . MET A 1 172 ? 8.159 2.054 -9.819 1.00 93.50 172 MET A N 1
ATOM 1352 C CA . MET A 1 172 ? 6.700 1.951 -9.706 1.00 93.50 172 MET A CA 1
ATOM 1353 C C . MET A 1 172 ? 5.968 2.272 -11.014 1.00 93.50 172 MET A C 1
ATOM 1355 O O . MET A 1 172 ? 4.772 2.029 -11.101 1.00 93.50 172 MET A O 1
ATOM 1359 N N . LEU A 1 173 ? 6.647 2.830 -12.024 1.00 95.38 173 LEU A N 1
ATOM 1360 C CA . LEU A 1 173 ? 6.018 3.155 -13.309 1.00 95.38 173 LEU A CA 1
ATOM 1361 C C . LEU A 1 173 ? 5.841 1.951 -14.231 1.00 95.38 173 LEU A C 1
ATOM 1363 O O . LEU A 1 173 ? 5.077 2.069 -15.183 1.00 95.38 173 LEU A O 1
ATOM 1367 N N . VAL A 1 174 ? 6.589 0.871 -14.001 1.00 96.12 174 VAL A N 1
ATOM 1368 C CA . VAL A 1 174 ? 6.769 -0.216 -14.976 1.00 96.12 174 VAL A CA 1
ATOM 1369 C C . VAL A 1 174 ? 6.615 -1.610 -14.367 1.00 96.12 174 VAL A C 1
ATOM 1371 O O . VAL A 1 174 ? 6.269 -2.557 -15.068 1.00 96.12 174 VAL A O 1
ATOM 1374 N N . LEU A 1 175 ? 6.856 -1.759 -13.060 1.00 95.88 175 LEU A N 1
ATOM 1375 C CA . LEU A 1 175 ? 6.921 -3.071 -12.415 1.00 95.88 175 LEU A CA 1
ATOM 1376 C C . LEU A 1 175 ? 5.593 -3.837 -12.472 1.00 95.88 175 LEU A C 1
ATOM 1378 O O . LEU A 1 175 ? 5.616 -5.053 -12.636 1.00 95.88 175 LEU A O 1
ATOM 1382 N N . ASP A 1 176 ? 4.454 -3.154 -12.346 1.00 93.31 176 ASP A N 1
ATOM 1383 C CA . ASP A 1 176 ? 3.146 -3.814 -12.414 1.00 93.31 176 ASP A CA 1
ATOM 1384 C C . ASP A 1 176 ? 2.776 -4.192 -13.852 1.00 93.31 176 ASP A C 1
ATOM 1386 O O . ASP A 1 176 ? 2.264 -5.286 -14.073 1.00 93.31 176 ASP A O 1
ATOM 1390 N N . GLU A 1 177 ? 3.121 -3.377 -14.851 1.00 96.06 177 GLU A N 1
ATOM 1391 C CA . GLU A 1 177 ? 2.950 -3.749 -16.260 1.00 96.06 177 GLU A CA 1
ATOM 1392 C C . GLU A 1 177 ? 3.774 -4.986 -16.623 1.00 96.06 177 GLU A C 1
ATOM 1394 O O . GLU A 1 177 ? 3.256 -5.890 -17.274 1.00 96.06 177 GLU A O 1
ATOM 1399 N N . MET A 1 178 ? 5.025 -5.066 -16.155 1.00 97.62 178 MET A N 1
ATOM 1400 C CA . MET A 1 178 ? 5.887 -6.234 -16.374 1.00 97.62 178 MET A CA 1
ATOM 1401 C C . MET A 1 178 ? 5.261 -7.523 -15.828 1.00 97.62 178 MET A C 1
ATOM 1403 O O . MET A 1 178 ? 5.381 -8.576 -16.449 1.00 97.62 178 MET A O 1
ATOM 1407 N N . ARG A 1 179 ? 4.568 -7.452 -14.685 1.00 96.06 179 ARG A N 1
ATOM 1408 C CA 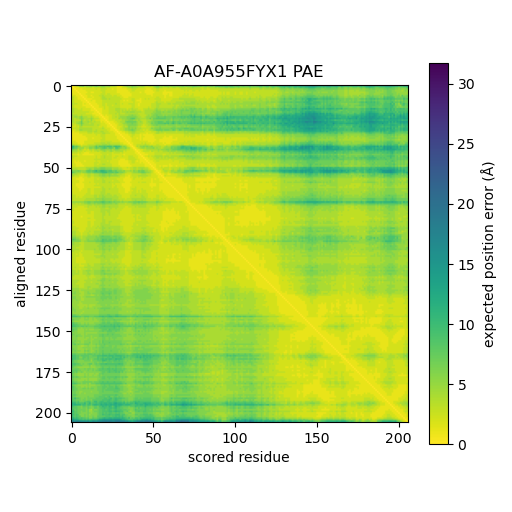. ARG A 1 179 ? 3.879 -8.605 -14.082 1.00 96.06 179 ARG A CA 1
ATOM 1409 C C . ARG A 1 179 ? 2.685 -9.084 -14.899 1.00 96.06 179 ARG A C 1
ATOM 1411 O O . ARG A 1 179 ? 2.320 -10.247 -14.788 1.00 96.06 179 ARG A O 1
ATOM 1418 N N . LEU A 1 180 ? 2.068 -8.211 -15.688 1.00 95.38 180 LEU A N 1
ATOM 1419 C CA . LEU A 1 180 ? 0.885 -8.544 -16.483 1.00 95.38 180 LEU A CA 1
ATOM 1420 C C . LEU A 1 180 ? 1.232 -9.133 -17.859 1.00 95.38 180 LEU A C 1
ATOM 1422 O O . LEU A 1 180 ? 0.333 -9.453 -18.635 1.00 95.38 180 LEU A O 1
ATOM 1426 N N . VAL A 1 181 ? 2.520 -9.296 -18.175 1.00 96.94 181 VAL A N 1
ATOM 1427 C CA . VAL A 1 181 ? 2.971 -9.915 -19.426 1.00 96.94 181 VAL A CA 1
ATOM 1428 C C . VAL A 1 181 ? 2.819 -11.437 -19.357 1.00 96.94 181 VAL A C 1
ATOM 1430 O O . VAL A 1 181 ? 3.275 -12.086 -18.416 1.00 96.94 181 VAL A O 1
ATOM 1433 N N . THR A 1 182 ? 2.214 -12.029 -20.392 1.00 96.81 182 THR A N 1
ATOM 1434 C CA . THR A 1 182 ? 2.032 -13.482 -20.514 1.00 96.81 182 THR A CA 1
ATOM 1435 C C . THR A 1 182 ? 3.350 -14.235 -20.329 1.00 96.81 182 THR A C 1
ATOM 1437 O O . THR A 1 182 ? 4.325 -13.984 -21.031 1.00 96.81 182 THR A O 1
ATOM 1440 N N . GLY A 1 183 ? 3.359 -15.204 -19.411 1.00 96.62 183 GLY A N 1
ATOM 1441 C CA . GLY A 1 183 ? 4.516 -16.058 -19.128 1.00 96.62 183 GLY A CA 1
ATOM 1442 C C . GLY A 1 183 ? 5.474 -15.509 -18.068 1.00 96.62 183 GLY A C 1
ATOM 1443 O O . GLY A 1 183 ? 6.223 -16.299 -17.489 1.00 96.62 183 GLY A O 1
ATOM 1444 N N . VAL A 1 184 ? 5.412 -14.211 -17.744 1.00 98.00 184 VAL A N 1
ATOM 1445 C CA . VAL A 1 184 ? 6.230 -13.621 -16.678 1.00 98.00 184 VAL A CA 1
ATOM 1446 C C . VAL A 1 184 ? 5.768 -14.139 -15.318 1.00 98.00 184 VAL A C 1
ATOM 1448 O O . VAL A 1 184 ? 4.599 -14.047 -14.945 1.00 98.00 184 VAL A O 1
ATOM 1451 N N . ARG A 1 185 ? 6.724 -14.666 -14.551 1.00 97.75 185 ARG A N 1
ATOM 1452 C CA . ARG A 1 185 ? 6.548 -15.097 -13.157 1.00 97.75 185 ARG A CA 1
ATOM 1453 C C . ARG A 1 185 ? 7.261 -14.180 -12.176 1.00 97.75 185 ARG A C 1
ATOM 1455 O O . ARG A 1 185 ? 6.837 -14.068 -11.031 1.00 97.75 185 ARG A O 1
ATOM 1462 N N . ILE A 1 186 ? 8.330 -13.520 -12.617 1.00 98.06 186 ILE A N 1
ATOM 1463 C CA . ILE A 1 186 ? 9.151 -12.635 -11.792 1.00 98.06 186 ILE A CA 1
ATOM 1464 C C . ILE A 1 186 ? 9.387 -11.332 -12.556 1.00 98.06 186 ILE A C 1
ATOM 1466 O O . ILE A 1 186 ? 9.815 -11.356 -13.707 1.00 98.06 186 ILE A O 1
ATOM 1470 N N . ALA A 1 187 ? 9.147 -10.198 -11.905 1.00 98.25 187 ALA A N 1
ATOM 1471 C CA . ALA A 1 187 ? 9.471 -8.872 -12.416 1.00 98.25 187 ALA A CA 1
ATOM 1472 C C . ALA A 1 187 ? 10.500 -8.197 -11.501 1.00 98.25 187 ALA A C 1
ATOM 1474 O O . ALA A 1 187 ? 10.327 -8.164 -10.276 1.00 98.25 187 ALA A O 1
ATOM 1475 N N . VAL A 1 188 ? 11.566 -7.651 -12.090 1.00 98.19 188 VAL A N 1
ATOM 1476 C CA . VAL A 1 188 ? 12.659 -7.000 -11.359 1.00 98.19 188 VAL A CA 1
ATOM 1477 C C . VAL A 1 188 ? 12.962 -5.627 -11.947 1.00 98.19 188 VAL A C 1
ATOM 1479 O O . VAL A 1 188 ? 13.322 -5.506 -13.113 1.00 98.19 188 VAL A O 1
ATOM 1482 N N . ALA A 1 189 ? 12.891 -4.591 -11.116 1.00 98.12 189 ALA A N 1
ATOM 1483 C CA . ALA A 1 189 ? 13.439 -3.277 -11.441 1.00 98.12 189 ALA A CA 1
ATOM 1484 C C . ALA A 1 189 ? 14.758 -3.074 -10.687 1.00 98.12 189 ALA A C 1
ATOM 1486 O O . ALA A 1 189 ? 14.761 -3.004 -9.452 1.00 98.12 189 ALA A O 1
ATOM 1487 N N . LEU A 1 190 ? 15.864 -2.982 -11.424 1.00 98.19 190 LEU A N 1
ATOM 1488 C CA . LEU A 1 190 ? 17.199 -2.724 -10.893 1.00 98.19 190 LEU A CA 1
ATOM 1489 C C . LEU A 1 190 ? 17.523 -1.234 -10.959 1.00 98.19 190 LEU A C 1
ATOM 1491 O O . LEU A 1 190 ? 17.280 -0.581 -11.968 1.00 98.19 190 LEU A O 1
ATOM 1495 N N . LYS A 1 191 ? 18.114 -0.710 -9.891 1.00 97.94 191 LYS A N 1
ATOM 1496 C CA . LYS A 1 191 ? 18.605 0.663 -9.785 1.00 97.94 191 LYS A CA 1
ATOM 1497 C C . LYS A 1 191 ? 20.096 0.654 -9.511 1.00 97.94 191 LYS A C 1
ATOM 1499 O O . LYS A 1 191 ? 20.518 -0.046 -8.594 1.00 97.94 191 LYS A O 1
ATOM 1504 N N . THR A 1 192 ? 20.861 1.459 -10.239 1.00 97.94 192 THR A N 1
ATOM 1505 C CA . THR A 1 192 ? 22.298 1.651 -9.981 1.00 97.94 192 THR A CA 1
ATOM 1506 C C . THR A 1 192 ? 22.555 3.041 -9.419 1.00 97.94 192 THR A C 1
ATOM 1508 O O . THR A 1 192 ? 21.958 4.014 -9.874 1.00 97.94 192 THR A O 1
ATOM 1511 N N . TYR A 1 193 ? 23.441 3.119 -8.431 1.00 97.31 193 TYR A N 1
ATOM 1512 C CA . TYR A 1 193 ? 23.840 4.347 -7.748 1.00 97.31 193 TYR A CA 1
ATOM 1513 C C . TYR A 1 193 ? 25.301 4.708 -8.073 1.00 97.31 193 TYR A C 1
ATOM 1515 O O . TYR A 1 193 ? 26.055 3.839 -8.519 1.00 97.31 193 TYR A O 1
ATOM 1523 N N . PRO A 1 194 ? 25.725 5.970 -7.851 1.00 96.81 194 PRO A N 1
ATOM 1524 C CA . PRO A 1 194 ? 27.070 6.434 -8.212 1.00 96.81 194 PRO A CA 1
ATOM 1525 C C . PRO A 1 194 ? 28.215 5.677 -7.530 1.00 96.81 194 PRO A C 1
ATOM 1527 O O . PRO A 1 194 ? 29.308 5.589 -8.077 1.00 96.81 194 PRO A O 1
ATOM 1530 N N . ASP A 1 195 ? 27.966 5.120 -6.346 1.00 96.25 195 ASP A N 1
ATOM 1531 C CA . ASP A 1 195 ? 28.909 4.313 -5.565 1.00 96.25 195 ASP A CA 1
ATOM 1532 C C . ASP A 1 195 ? 29.008 2.851 -6.050 1.00 96.25 195 ASP A C 1
ATOM 1534 O O . ASP A 1 195 ? 29.659 2.024 -5.414 1.00 96.25 195 ASP A O 1
ATOM 1538 N N . GLY A 1 196 ? 28.347 2.511 -7.162 1.00 94.31 196 GLY A N 1
ATOM 1539 C CA . GLY A 1 196 ? 28.269 1.151 -7.693 1.00 94.31 196 GLY A CA 1
ATOM 1540 C C . GLY A 1 196 ? 27.250 0.266 -6.973 1.00 94.31 196 GLY A C 1
ATOM 1541 O O . GLY A 1 196 ? 27.068 -0.891 -7.364 1.00 94.31 196 GLY A O 1
ATOM 1542 N N . LYS A 1 197 ? 26.545 0.780 -5.955 1.00 97.38 197 LYS A N 1
ATOM 1543 C CA . LYS A 1 197 ? 25.474 0.039 -5.286 1.00 97.38 197 LYS A CA 1
ATOM 1544 C C . LYS A 1 197 ? 24.351 -0.249 -6.277 1.00 97.38 197 LYS A C 1
ATOM 1546 O O . LYS A 1 197 ? 23.937 0.617 -7.048 1.00 97.38 197 LYS A O 1
ATOM 1551 N N . ILE A 1 198 ? 23.814 -1.464 -6.204 1.00 97.25 198 ILE A N 1
ATOM 1552 C CA . ILE A 1 198 ? 22.630 -1.876 -6.956 1.00 97.25 198 ILE A CA 1
ATOM 1553 C C . ILE A 1 198 ? 21.523 -2.221 -5.964 1.00 97.25 198 ILE A C 1
ATOM 1555 O O . ILE A 1 198 ? 21.744 -2.970 -5.013 1.00 97.25 198 ILE A O 1
ATOM 1559 N N . THR A 1 199 ? 20.326 -1.681 -6.178 1.00 96.69 199 THR A N 1
ATOM 1560 C CA . THR A 1 199 ? 19.123 -2.114 -5.455 1.00 96.69 199 THR A CA 1
ATOM 1561 C C . THR A 1 199 ? 18.126 -2.717 -6.431 1.00 96.69 199 THR A C 1
ATOM 1563 O O . THR A 1 199 ? 17.981 -2.252 -7.559 1.00 96.69 199 THR A O 1
ATOM 1566 N N . GLY A 1 200 ? 17.452 -3.784 -6.012 1.00 95.94 200 GLY A N 1
ATOM 1567 C CA . GLY A 1 200 ? 16.449 -4.470 -6.818 1.00 95.94 200 GLY A CA 1
ATOM 1568 C C . GLY A 1 200 ? 15.098 -4.447 -6.127 1.00 95.94 200 GLY A C 1
ATOM 1569 O O . GLY A 1 200 ? 14.995 -4.803 -4.953 1.00 95.94 200 GLY A O 1
ATOM 1570 N N . LYS A 1 201 ? 14.051 -4.052 -6.854 1.00 97.00 201 LYS A N 1
ATOM 1571 C CA . LYS A 1 201 ? 12.667 -4.270 -6.426 1.00 97.00 201 LYS A CA 1
ATOM 1572 C C . LYS A 1 201 ? 12.109 -5.467 -7.178 1.00 97.00 201 LYS A C 1
ATOM 1574 O O . LYS A 1 201 ? 12.012 -5.427 -8.400 1.00 97.00 201 LYS A O 1
ATOM 1579 N N . ILE A 1 202 ? 11.749 -6.505 -6.430 1.00 97.12 202 ILE A N 1
ATOM 1580 C CA . ILE A 1 202 ? 11.296 -7.790 -6.964 1.00 97.12 202 ILE A CA 1
ATOM 1581 C C . ILE A 1 202 ? 9.799 -7.951 -6.686 1.00 97.12 202 ILE A C 1
ATOM 1583 O O . ILE A 1 202 ? 9.302 -7.590 -5.608 1.00 97.12 202 ILE A O 1
ATOM 1587 N N . ARG A 1 203 ? 9.074 -8.476 -7.671 1.00 95.19 203 ARG A N 1
ATOM 1588 C CA . ARG A 1 203 ? 7.691 -8.942 -7.541 1.00 95.19 203 ARG A CA 1
ATOM 1589 C C . ARG A 1 203 ? 7.556 -10.299 -8.207 1.00 95.19 203 ARG A C 1
ATOM 1591 O O . ARG A 1 203 ? 8.157 -10.538 -9.250 1.00 95.19 203 ARG A O 1
ATOM 1598 N N . VAL A 1 204 ? 6.761 -11.162 -7.594 1.00 94.19 204 VAL A N 1
ATOM 1599 C CA . VAL A 1 204 ? 6.477 -12.510 -8.080 1.00 94.19 204 VAL A CA 1
ATOM 1600 C C . VAL A 1 204 ? 4.973 -12.605 -8.297 1.00 94.19 204 VAL A C 1
ATOM 1602 O O . VAL A 1 204 ? 4.200 -12.032 -7.523 1.00 94.19 204 VAL A O 1
ATOM 1605 N N . ASN A 1 205 ? 4.572 -13.244 -9.388 1.00 88.44 205 ASN A N 1
ATOM 1606 C CA . ASN A 1 205 ? 3.175 -13.571 -9.634 1.00 88.44 205 ASN A CA 1
ATOM 1607 C C . ASN A 1 205 ? 2.812 -14.881 -8.919 1.00 88.44 205 ASN A C 1
ATOM 1609 O O . ASN A 1 205 ? 3.696 -15.727 -8.775 1.00 88.44 205 ASN A O 1
ATOM 1613 N N . PRO A 1 206 ? 1.553 -15.037 -8.474 1.00 73.38 206 PRO A N 1
ATOM 1614 C CA . PRO A 1 206 ? 1.041 -16.322 -8.003 1.00 73.38 206 PRO A CA 1
ATOM 1615 C C . PRO A 1 206 ? 1.217 -17.441 -9.039 1.00 73.38 206 PRO A C 1
ATOM 1617 O O . PRO A 1 206 ? 1.156 -17.140 -10.257 1.00 73.38 206 PRO A O 1
#

Solvent-accessible surface area (backbone atoms only — not comparable to full-atom values): 11636 Å² total; per-residue (Å²): 129,67,46,78,42,72,68,51,49,49,42,79,85,35,52,87,60,60,38,73,77,47,43,63,52,53,73,72,36,58,30,40,30,36,26,32,68,91,67,78,67,61,53,98,62,85,63,48,78,50,68,46,92,81,36,59,20,39,38,53,53,54,47,51,54,31,58,79,68,72,50,83,69,47,42,68,52,23,38,52,34,50,53,46,35,35,60,62,18,68,65,67,68,38,89,65,57,45,77,63,59,55,49,52,55,52,53,26,39,76,44,59,23,52,70,69,62,52,49,51,53,49,53,62,73,65,61,71,55,71,67,58,54,53,48,34,50,59,50,58,75,53,55,43,69,37,80,94,41,28,30,32,35,33,79,42,52,43,72,56,48,73,70,35,44,90,83,45,57,68,58,77,64,40,47,65,63,44,52,71,39,87,69,29,42,33,21,36,36,35,36,41,42,96,87,71,51,73,49,75,51,76,47,70,57,134